Protein AF-A0A0G4FRR9-F1 (afdb_monomer_lite)

Organism: Vitrella brassicaformis (strain CCMP3155) (NCBI:txid1169540)

Sequence (250 aa):
MGNNHTADRSGATINDESLDFLHKADRDALHTRFEVGSLRATAHFLWEVDFSPYVLRTRLNRCLVAKGLHAIIAFDAQLDGHLLVKAIWLVDTQQWTEVVNALKLAEQRGFCTLPVTMSLEDIQRHTTKQAYLAEPRVLALWKMIGRHVDFGGNYGRFELFDQPGGGVRALRDEPGFELTINPPLPPTHPYHPHIINDNPPVRSSIDLQGVSWTADADVLTHASASEFIMDIIMWHPSLANRGKTPVVAV

Secondary structure (DSSP, 8-state):
----------PPEETTEE-TTS-GGGGGGGTT-TTHHHHHHHHHHHHH----HHHHHHHHHHHHHHTT-TTTEEE-TT--HHHHHHHHHHHHHS--HHHHHHHHHHHHTTS--SSEEE-HHHHHTS-SHHHHHTS-HHHHHHHHHGGG-B--GGG-B--EEEPTTS-EEESSSSTT-EEEES----TT-TTGGG-BTTB--EEEEEEEETTEEEEEEEEEEESSHHHHHHHHHHHSPPGGG---------

pLDDT: mean 79.71, std 22.87, range [31.31, 98.44]

Foldseek 3Di:
DDDDDDDDDDQDDDPNDGQQADDPPPPPVPPPDPPCVVVVVVVVVVVPDQDAPVVLVVLLCVLCVVQVNNFAEAEDPPDGSSLSVLSNCCSNPDDCVLVSVLSVLLVVLVQAHTNQYFYPVLSCLQVHPVSLVVAQVVLSNCQSRFQRRALDDQAGTWHWDADDPGFIFTSDPDPLRTKDFQDDDDPPDPLVVPADRSWGKIKHQWDDDDPYIDRHPDIDIGSTPSRVSSVSSVPRRRPVPDDDDDPDDD

Radius of gyration: 22.53 Å; chains: 1; bounding box: 67×89×54 Å

Structure (mmCIF, N/CA/C/O backbone):
data_AF-A0A0G4FRR9-F1
#
_entry.id   AF-A0A0G4FRR9-F1
#
loop_
_atom_site.group_PDB
_atom_site.id
_atom_site.type_symbol
_atom_site.label_atom_id
_atom_site.label_alt_id
_atom_site.label_comp_id
_atom_site.label_asym_id
_atom_site.label_entity_id
_atom_site.label_seq_id
_atom_site.pdbx_PDB_ins_code
_atom_site.Cartn_x
_atom_site.Cartn_y
_atom_site.Cartn_z
_atom_site.occupancy
_atom_site.B_iso_or_equiv
_atom_site.auth_seq_id
_atom_site.auth_comp_id
_atom_site.auth_asym_id
_atom_site.auth_atom_id
_atom_site.pdbx_PDB_model_num
ATOM 1 N N . MET A 1 1 ? -28.779 51.465 8.202 1.00 36.59 1 MET A N 1
ATOM 2 C CA . MET A 1 1 ? -28.051 50.813 9.312 1.00 36.59 1 MET A CA 1
ATOM 3 C C . MET A 1 1 ? -28.247 49.313 9.172 1.00 36.59 1 MET A C 1
ATOM 5 O O . MET A 1 1 ? -29.296 48.813 9.545 1.00 36.59 1 MET A O 1
ATOM 9 N N . GLY A 1 2 ? -27.315 48.641 8.493 1.00 32.12 2 GLY A N 1
ATOM 10 C CA . GLY A 1 2 ? -27.347 47.194 8.269 1.00 32.12 2 GLY A CA 1
ATOM 11 C C . GLY A 1 2 ? -26.351 46.515 9.200 1.00 32.12 2 GLY A C 1
ATOM 12 O O . GLY A 1 2 ? -25.200 46.941 9.273 1.00 32.12 2 GLY A O 1
ATOM 13 N N . ASN A 1 3 ? -26.810 45.509 9.940 1.00 32.16 3 ASN A N 1
ATOM 14 C CA . ASN A 1 3 ? -26.006 44.782 10.916 1.00 32.16 3 ASN A CA 1
ATOM 15 C C . ASN A 1 3 ? -25.124 43.752 10.198 1.00 32.16 3 ASN A C 1
ATOM 17 O O . ASN A 1 3 ? -25.626 42.758 9.678 1.00 32.16 3 ASN A O 1
ATOM 21 N N . ASN A 1 4 ? -23.811 43.986 10.194 1.00 31.59 4 ASN A N 1
ATOM 22 C CA . ASN A 1 4 ? -22.809 43.001 9.801 1.00 31.59 4 ASN A CA 1
ATOM 23 C C . ASN A 1 4 ? -22.594 42.030 10.964 1.00 31.59 4 ASN A C 1
ATOM 25 O O . ASN A 1 4 ? -21.989 42.397 11.971 1.00 31.59 4 ASN A O 1
ATOM 29 N N . HIS A 1 5 ? -23.076 40.795 10.828 1.00 31.83 5 HIS A N 1
ATOM 30 C CA . HIS A 1 5 ? -22.685 39.707 11.717 1.00 31.83 5 HIS A CA 1
ATOM 31 C C . HIS A 1 5 ? -21.558 38.920 11.045 1.00 31.83 5 HIS A C 1
ATOM 33 O O . HIS A 1 5 ? -21.778 38.091 10.163 1.00 31.83 5 HIS A O 1
ATOM 39 N N . THR A 1 6 ? -20.328 39.257 11.419 1.00 35.22 6 THR A N 1
ATOM 40 C CA . THR A 1 6 ? -19.114 38.513 11.093 1.00 35.22 6 THR A CA 1
ATOM 41 C C . THR A 1 6 ? -19.172 37.178 11.833 1.00 35.22 6 THR A C 1
ATOM 43 O O . THR A 1 6 ? -18.990 37.129 13.046 1.00 35.22 6 THR A O 1
ATOM 46 N N . ALA A 1 7 ? -19.477 36.097 11.114 1.00 33.12 7 ALA A N 1
ATOM 47 C CA . ALA A 1 7 ? -19.300 34.748 11.632 1.00 33.12 7 ALA A CA 1
ATOM 48 C C . ALA A 1 7 ? -17.809 34.407 11.556 1.00 33.12 7 ALA A C 1
ATOM 50 O O . ALA A 1 7 ? -17.256 34.211 10.471 1.00 33.12 7 ALA A O 1
ATOM 51 N N . ASP A 1 8 ? -17.181 34.408 12.725 1.00 31.31 8 ASP A N 1
ATOM 52 C CA . ASP A 1 8 ? -15.811 33.984 12.955 1.00 31.31 8 ASP A CA 1
ATOM 53 C C . ASP A 1 8 ? -15.607 32.547 12.439 1.00 31.31 8 ASP A C 1
ATOM 55 O O . ASP A 1 8 ? -16.348 31.621 12.786 1.00 31.31 8 ASP A O 1
ATOM 59 N N . ARG A 1 9 ? -14.654 32.382 11.518 1.00 42.47 9 ARG A N 1
ATOM 60 C CA . ARG A 1 9 ? -14.313 31.113 10.865 1.00 42.47 9 ARG A CA 1
ATOM 61 C C . ARG A 1 9 ? -13.170 30.470 11.638 1.00 42.47 9 ARG A C 1
ATOM 63 O O . ARG A 1 9 ? -12.021 30.567 11.222 1.00 42.47 9 ARG A O 1
ATOM 70 N N . SER A 1 10 ? -13.504 29.770 12.711 1.00 37.19 10 SER A N 1
ATOM 71 C CA . SER A 1 10 ? -12.540 28.944 13.438 1.00 37.19 10 SER A CA 1
ATOM 72 C C . SER A 1 10 ? -12.958 27.480 13.320 1.00 37.19 10 SER A C 1
ATOM 74 O O . SER A 1 10 ? -14.001 27.075 13.832 1.00 37.19 10 SER A O 1
ATOM 76 N N . GLY A 1 11 ? -12.188 26.700 12.556 1.00 42.00 11 GLY A N 1
ATOM 77 C CA . GLY A 1 11 ? -12.298 25.241 12.551 1.00 42.00 11 GLY A CA 1
ATOM 78 C C . GLY A 1 11 ? -11.914 24.700 13.927 1.00 42.00 11 GLY A C 1
ATOM 79 O O . GLY A 1 11 ? -11.006 25.231 14.559 1.00 42.00 11 GLY A O 1
ATOM 80 N N . ALA A 1 12 ? -12.631 23.690 14.416 1.00 36.31 12 ALA A N 1
ATOM 81 C CA . ALA A 1 12 ? -12.372 23.125 15.736 1.00 36.31 12 ALA A CA 1
ATOM 82 C C . ALA A 1 12 ? -11.027 22.378 15.752 1.00 36.31 12 ALA A C 1
ATOM 84 O O . ALA A 1 12 ? -10.819 21.455 14.962 1.00 36.31 12 ALA A O 1
ATOM 85 N N . THR A 1 13 ? -10.139 22.777 16.659 1.00 34.03 13 THR A N 1
ATOM 86 C CA . THR A 1 13 ? -8.876 22.103 16.980 1.00 34.03 13 THR A CA 1
ATOM 87 C C . THR A 1 13 ? -9.030 21.292 18.268 1.00 34.03 13 THR A C 1
ATOM 89 O O . THR A 1 13 ? -9.763 21.685 19.177 1.00 34.03 13 THR A O 1
ATOM 92 N N . ILE A 1 14 ? -8.332 20.158 18.359 1.00 37.12 14 ILE A N 1
ATOM 93 C CA . ILE A 1 14 ? -8.093 19.449 19.625 1.00 37.12 14 ILE A CA 1
ATOM 94 C C . ILE A 1 14 ? -6.576 19.420 19.815 1.00 37.12 14 ILE A C 1
ATOM 96 O O . ILE A 1 14 ? -5.863 18.959 18.931 1.00 37.12 14 ILE A O 1
ATOM 100 N N . ASN A 1 15 ? -6.079 19.940 20.942 1.00 34.94 15 ASN A N 1
ATOM 101 C CA . ASN A 1 15 ? -4.642 20.044 21.253 1.00 34.94 15 ASN A CA 1
ATOM 102 C C . ASN A 1 15 ? -3.799 20.732 20.158 1.00 34.94 15 ASN A C 1
ATOM 104 O O . ASN A 1 15 ? -2.705 20.275 19.850 1.00 34.94 15 ASN A O 1
ATOM 108 N N . ASP A 1 16 ? -4.308 21.820 19.572 1.00 40.69 16 ASP A N 1
ATOM 109 C CA . ASP A 1 16 ? -3.669 22.556 18.462 1.00 40.69 16 ASP A CA 1
ATOM 110 C C . ASP A 1 16 ? -3.516 21.773 17.138 1.00 40.69 16 ASP A C 1
ATOM 112 O O . ASP A 1 16 ? -2.969 22.298 16.168 1.00 40.69 16 ASP A O 1
ATOM 116 N N . GLU A 1 17 ? -4.091 20.569 17.033 1.00 37.41 17 GLU A N 1
ATOM 117 C CA . GLU A 1 17 ? -4.163 19.806 15.785 1.00 37.41 17 GLU A CA 1
ATOM 118 C C . GLU A 1 17 ? -5.565 19.882 15.149 1.00 37.41 17 GLU A C 1
ATOM 120 O O . GLU A 1 17 ? -6.607 19.768 15.806 1.00 37.41 17 GLU A O 1
ATOM 125 N N . SER A 1 18 ? -5.593 20.115 13.832 1.00 39.91 18 SER A N 1
ATOM 126 C CA . SER A 1 18 ? -6.815 20.225 13.026 1.00 39.91 18 SER A CA 1
ATOM 127 C C . SER A 1 18 ? -7.382 18.839 12.697 1.00 39.91 18 SER A C 1
ATOM 129 O O . SER A 1 18 ? -6.744 18.034 12.015 1.00 39.91 18 SER A O 1
ATOM 131 N N . LEU A 1 19 ? -8.612 18.561 13.141 1.00 41.91 19 LEU A N 1
ATOM 132 C CA . LEU A 1 19 ? -9.345 17.327 12.835 1.00 41.91 19 LEU A CA 1
ATOM 133 C C . LEU A 1 19 ? -9.925 17.359 11.412 1.00 41.91 19 LEU A C 1
ATOM 135 O O . LEU A 1 19 ? -11.118 17.562 11.189 1.00 41.91 19 LEU A O 1
ATOM 139 N N . ASP A 1 20 ? -9.075 17.111 10.424 1.00 47.41 20 ASP A N 1
ATOM 140 C CA . ASP A 1 20 ? -9.441 17.207 9.004 1.00 47.41 20 ASP A CA 1
ATOM 141 C C . ASP A 1 20 ? -10.168 15.955 8.451 1.00 47.41 20 ASP A C 1
ATOM 143 O O . ASP A 1 20 ? -10.562 15.870 7.287 1.00 47.41 20 ASP A O 1
ATOM 147 N N . PHE A 1 21 ? -10.383 14.935 9.288 1.00 40.53 21 PHE A N 1
ATOM 148 C CA . PHE A 1 21 ? -10.966 13.654 8.862 1.00 40.53 21 PHE A CA 1
ATOM 149 C C . PHE A 1 21 ? -12.496 13.688 8.699 1.00 40.53 21 PHE A C 1
ATOM 151 O O . PHE A 1 21 ? -13.059 12.877 7.955 1.00 40.53 21 PHE A O 1
ATOM 158 N N . LEU A 1 22 ? -13.171 14.653 9.332 1.00 42.94 22 LEU A N 1
ATOM 159 C CA . LEU A 1 22 ? -14.629 14.815 9.315 1.00 42.94 22 LEU A CA 1
ATOM 160 C C . LEU A 1 22 ? -15.042 16.087 8.556 1.00 42.94 22 LEU A C 1
ATOM 162 O O . LEU A 1 22 ? -15.706 16.967 9.098 1.00 42.94 22 LEU A O 1
ATOM 166 N N . HIS A 1 23 ? -14.652 16.216 7.287 1.00 42.16 23 HIS A N 1
ATOM 167 C CA . HIS A 1 23 ? -15.105 17.344 6.471 1.00 42.16 23 HIS A CA 1
ATOM 168 C C . HIS A 1 23 ? -16.561 17.203 5.988 1.00 42.16 23 HIS A C 1
ATOM 170 O O . HIS A 1 23 ? -17.014 16.168 5.506 1.00 42.16 23 HIS A O 1
ATOM 176 N N . LYS A 1 24 ? -17.276 18.323 6.129 1.00 45.47 24 LYS A N 1
ATOM 177 C CA . LYS A 1 24 ? -18.721 18.594 5.999 1.00 45.47 24 LYS A CA 1
ATOM 178 C C . LYS A 1 24 ? -19.334 18.367 4.602 1.00 45.47 24 LYS A C 1
ATOM 180 O O . LYS A 1 24 ? -20.544 18.536 4.456 1.00 45.47 24 LYS A O 1
ATOM 185 N N . ALA A 1 25 ? -18.531 18.028 3.593 1.00 39.75 25 ALA A N 1
ATOM 186 C CA . ALA A 1 25 ? -18.910 18.118 2.180 1.00 39.75 25 ALA A CA 1
ATOM 187 C C . ALA A 1 25 ? -19.848 17.000 1.675 1.00 39.75 25 ALA A C 1
ATOM 189 O O . ALA A 1 25 ? -20.548 17.221 0.696 1.00 39.75 25 ALA A O 1
ATOM 190 N N . ASP A 1 26 ? -19.969 15.869 2.377 1.00 41.97 26 ASP A N 1
ATOM 191 C CA . ASP A 1 26 ? -20.808 14.736 1.934 1.00 41.97 26 ASP A CA 1
ATOM 192 C C . ASP A 1 26 ? -22.211 14.690 2.576 1.00 41.97 26 ASP A C 1
ATOM 194 O O . ASP A 1 26 ? -22.874 13.651 2.597 1.00 41.97 26 ASP A O 1
ATOM 198 N N . ARG A 1 27 ? -22.714 15.816 3.110 1.00 46.47 27 ARG A N 1
ATOM 199 C CA . ARG A 1 27 ? -24.060 15.863 3.722 1.00 46.47 27 ARG A CA 1
ATOM 200 C C . ARG A 1 27 ? -25.208 15.588 2.740 1.00 46.47 27 ARG A C 1
ATOM 202 O O . ARG A 1 27 ? -26.302 15.277 3.209 1.00 46.47 27 ARG A O 1
ATOM 209 N N . ASP A 1 28 ? -24.976 15.646 1.428 1.00 41.66 28 ASP A N 1
ATOM 210 C CA . ASP A 1 28 ? -26.048 15.529 0.431 1.00 41.66 28 ASP A CA 1
ATOM 211 C C . ASP A 1 28 ? -26.342 14.114 -0.087 1.00 41.66 28 ASP A C 1
ATOM 213 O O . ASP A 1 28 ? -27.332 13.910 -0.787 1.00 41.66 28 ASP A O 1
ATOM 217 N N . ALA A 1 29 ? -25.587 13.097 0.336 1.00 44.09 29 ALA A N 1
ATOM 218 C CA . ALA A 1 29 ? -25.890 11.703 -0.012 1.00 44.09 29 ALA A CA 1
ATOM 219 C C . ALA A 1 29 ? -26.866 11.007 0.965 1.00 44.09 29 ALA A C 1
ATOM 221 O O . ALA A 1 29 ? -27.211 9.840 0.777 1.00 44.09 29 ALA A O 1
ATOM 222 N N . LEU A 1 30 ? -27.333 11.700 2.010 1.00 40.66 30 LEU A N 1
ATOM 223 C CA . LEU A 1 30 ? -28.179 11.123 3.066 1.00 40.66 30 LEU A CA 1
ATOM 224 C C . LEU A 1 30 ? -29.689 11.286 2.833 1.00 40.66 30 LEU A C 1
ATOM 226 O O . LEU A 1 30 ? -30.477 10.781 3.626 1.00 40.66 30 LEU A O 1
ATOM 230 N N . HIS A 1 31 ? -30.121 11.928 1.745 1.00 41.00 31 HIS A N 1
ATOM 231 C CA . HIS A 1 31 ? -31.540 12.258 1.527 1.00 41.00 31 HIS A CA 1
ATOM 232 C C . HIS A 1 31 ? -32.395 11.119 0.949 1.00 41.00 31 HIS A C 1
ATOM 234 O O . HIS A 1 31 ? -33.600 11.286 0.792 1.00 41.00 31 HIS A O 1
ATOM 240 N N . THR A 1 32 ? -31.816 9.955 0.638 1.00 40.44 32 THR A N 1
ATOM 241 C CA . THR A 1 32 ? -32.533 8.842 -0.023 1.00 40.44 32 THR A CA 1
ATOM 242 C C . THR A 1 32 ? -32.876 7.665 0.892 1.00 40.44 32 THR A C 1
ATOM 244 O O . THR A 1 32 ? -33.394 6.656 0.413 1.00 40.44 32 THR A O 1
ATOM 247 N N . ARG A 1 33 ? -32.645 7.759 2.210 1.00 38.25 33 ARG A N 1
ATOM 248 C CA . ARG A 1 33 ? -33.005 6.690 3.161 1.00 38.25 33 ARG A CA 1
ATOM 249 C C . ARG A 1 33 ? -33.931 7.199 4.261 1.00 38.25 33 ARG A C 1
ATOM 251 O O . ARG A 1 33 ? -33.659 8.195 4.917 1.00 38.25 33 ARG A O 1
ATOM 258 N N . PHE A 1 34 ? -35.028 6.480 4.477 1.00 34.50 34 PHE A N 1
ATOM 259 C CA . PHE A 1 34 ? -36.160 6.861 5.332 1.00 34.50 34 PHE A CA 1
ATOM 260 C C . PHE A 1 34 ? -35.865 6.815 6.855 1.00 34.50 34 PHE A C 1
ATOM 262 O O . PHE A 1 34 ? -36.763 7.000 7.667 1.00 34.50 34 PHE A O 1
ATOM 269 N N . GLU A 1 35 ? -34.608 6.622 7.272 1.00 38.44 35 GLU A N 1
ATOM 270 C CA . GLU A 1 35 ? -34.201 6.459 8.684 1.00 38.44 35 GLU A CA 1
ATOM 271 C C . GLU A 1 35 ? -33.355 7.631 9.237 1.00 38.44 35 GLU A C 1
ATOM 273 O O . GLU A 1 35 ? -32.703 7.533 10.275 1.00 38.44 35 GLU A O 1
ATOM 278 N N . VAL A 1 36 ? -33.362 8.788 8.569 1.00 42.25 36 VAL A N 1
ATOM 279 C CA . VAL A 1 36 ? -32.492 9.942 8.903 1.00 42.25 36 VAL A CA 1
ATOM 280 C C . VAL A 1 36 ? -32.962 10.728 10.141 1.00 42.25 36 VAL A C 1
ATOM 282 O O . VAL A 1 36 ? -32.196 11.500 10.723 1.00 42.25 36 VAL A O 1
ATOM 285 N N . GLY A 1 37 ? -34.198 10.506 10.602 1.00 34.09 37 GLY A N 1
ATOM 286 C CA . GLY A 1 37 ? -34.777 11.219 11.748 1.00 34.09 37 GLY A CA 1
ATOM 287 C C . GLY A 1 37 ? -34.052 10.983 13.079 1.00 34.09 37 GLY A C 1
ATOM 288 O O . GLY A 1 37 ? -34.027 11.877 13.920 1.00 34.09 37 GLY A O 1
ATOM 289 N N . SER A 1 38 ? -33.404 9.824 13.257 1.00 40.91 38 SER A N 1
ATOM 290 C CA . SER A 1 38 ? -32.657 9.506 14.485 1.00 40.91 38 SER A CA 1
ATOM 291 C C . SER A 1 38 ? -31.216 10.036 14.450 1.00 40.91 38 SER A C 1
ATOM 293 O O . SER A 1 38 ? -30.729 10.566 15.447 1.00 40.91 38 SER A O 1
ATOM 295 N N . LEU A 1 39 ? -30.571 10.010 13.276 1.00 43.84 39 LEU A N 1
ATOM 296 C CA . LEU A 1 39 ? -29.166 10.400 13.079 1.00 43.84 39 LEU A CA 1
ATOM 297 C C . LEU A 1 39 ? -28.907 11.902 13.237 1.00 43.84 39 LEU A C 1
ATOM 299 O O . LEU A 1 39 ? -27.814 12.298 13.637 1.00 43.84 39 LEU A O 1
ATOM 303 N N . ARG A 1 40 ? -29.893 12.759 12.945 1.00 36.53 40 ARG A N 1
ATOM 304 C CA . ARG A 1 40 ? -29.708 14.220 12.998 1.00 36.53 40 ARG A CA 1
ATOM 305 C C . ARG A 1 40 ? -29.600 14.756 14.433 1.00 36.53 40 ARG A C 1
ATOM 307 O O . ARG A 1 40 ? -28.906 15.745 14.646 1.00 36.53 40 ARG A O 1
ATOM 314 N N . ALA A 1 41 ? -30.219 14.073 15.400 1.00 37.81 41 ALA A N 1
ATOM 315 C CA . ALA A 1 41 ? -30.070 14.352 16.831 1.00 37.81 41 ALA A CA 1
ATOM 316 C C . ALA A 1 41 ? -28.819 13.679 17.427 1.00 37.81 41 ALA A C 1
ATOM 318 O O . ALA A 1 41 ? -28.198 14.231 18.331 1.00 37.81 41 ALA A O 1
ATOM 319 N N . THR A 1 42 ? -28.389 12.530 16.886 1.00 37.81 42 THR A N 1
ATOM 320 C CA . THR A 1 42 ? -27.142 11.878 17.321 1.00 37.81 42 THR A CA 1
ATOM 321 C C . THR A 1 42 ? -25.900 12.577 16.774 1.00 37.81 42 THR A C 1
ATOM 323 O O . THR A 1 42 ? -24.909 12.646 17.475 1.00 37.81 42 THR A O 1
ATOM 326 N N . ALA A 1 43 ? -25.913 13.147 15.567 1.00 44.72 43 ALA A N 1
ATOM 327 C CA . ALA A 1 43 ? -24.702 13.696 14.944 1.00 44.72 43 ALA A CA 1
ATOM 328 C C . ALA A 1 43 ? -24.063 14.876 15.706 1.00 44.72 43 ALA A C 1
ATOM 330 O O . ALA A 1 43 ? -22.848 15.030 15.642 1.00 44.72 43 ALA A O 1
ATOM 331 N N . HIS A 1 44 ? -24.844 15.681 16.439 1.00 36.97 44 HIS A N 1
ATOM 332 C CA . HIS A 1 44 ? -24.284 16.704 17.335 1.00 36.97 44 HIS A CA 1
ATOM 333 C C . HIS A 1 44 ? -23.768 16.087 18.646 1.00 36.97 44 HIS A C 1
ATOM 335 O O . HIS A 1 44 ? -22.741 16.503 19.163 1.00 36.97 44 HIS A O 1
ATOM 341 N N . PHE A 1 45 ? -24.436 15.043 19.144 1.00 37.00 45 PHE A N 1
ATOM 342 C CA . PHE A 1 45 ? -24.035 14.311 20.349 1.00 37.00 45 PHE A CA 1
ATOM 343 C C . PHE A 1 45 ? -22.764 13.467 20.128 1.00 37.00 45 PHE A C 1
ATOM 345 O O . PHE A 1 45 ? -21.936 13.345 21.013 1.00 37.00 45 PHE A O 1
ATOM 352 N N . LEU A 1 46 ? -22.561 12.918 18.928 1.00 45.50 46 LEU A N 1
ATOM 353 C CA . LEU A 1 46 ? -21.390 12.105 18.568 1.00 45.50 46 LEU A CA 1
ATOM 354 C C . LEU A 1 46 ? -20.142 12.954 18.259 1.00 45.50 46 LEU A C 1
ATOM 356 O O . LEU A 1 46 ? -19.061 12.391 18.129 1.00 45.50 46 LEU A O 1
ATOM 360 N N . TRP A 1 47 ? -20.289 14.275 18.109 1.00 38.69 47 TRP A N 1
ATOM 361 C CA . TRP A 1 47 ? -19.166 15.203 17.934 1.00 38.69 47 TRP A CA 1
ATOM 362 C C . TRP A 1 47 ? -18.498 15.559 19.273 1.00 38.69 47 TRP A C 1
ATOM 364 O O . TRP A 1 47 ? -17.300 15.808 19.308 1.00 38.69 47 TRP A O 1
ATOM 374 N N . GLU A 1 48 ? -19.260 15.552 20.371 1.00 41.31 48 GLU A N 1
ATOM 375 C CA . GLU A 1 48 ? -18.781 15.873 21.727 1.00 41.31 48 GLU A CA 1
ATOM 376 C C . GLU A 1 48 ? -18.420 14.633 22.563 1.00 41.31 48 GLU A C 1
ATOM 378 O O . GLU A 1 48 ? -17.855 14.757 23.647 1.00 41.31 48 GLU A O 1
ATOM 383 N N . VAL A 1 49 ? -18.749 13.428 22.088 1.00 51.56 49 VAL A N 1
ATOM 384 C CA . VAL A 1 49 ? -18.458 12.183 22.806 1.00 51.56 49 VAL A CA 1
ATOM 385 C C . VAL A 1 49 ? -17.122 11.625 22.332 1.00 51.56 49 VAL A C 1
ATOM 387 O O . VAL A 1 49 ? -17.036 11.000 21.274 1.00 51.56 49 VAL A O 1
ATOM 390 N N . ASP A 1 50 ? -16.096 11.781 23.167 1.00 58.53 50 ASP A N 1
ATOM 391 C CA . ASP A 1 50 ? -14.908 10.933 23.109 1.00 58.53 50 ASP A CA 1
ATOM 392 C C . ASP A 1 50 ? -15.346 9.475 23.304 1.00 58.53 50 ASP A C 1
ATOM 394 O O . ASP A 1 50 ? -15.666 9.020 24.408 1.00 58.53 50 ASP A O 1
ATOM 398 N N . PHE A 1 51 ? -15.410 8.715 22.211 1.00 72.75 51 PHE A N 1
ATOM 399 C CA . PHE A 1 51 ? -15.641 7.282 22.310 1.00 72.75 51 PHE A CA 1
ATOM 400 C C . PHE A 1 51 ? -14.444 6.635 22.987 1.00 72.75 51 PHE A C 1
ATOM 402 O O . PHE A 1 51 ? -13.300 6.827 22.571 1.00 72.75 51 PHE A O 1
ATOM 409 N N . SER A 1 52 ? -14.707 5.787 23.981 1.00 85.44 52 SER A N 1
ATOM 410 C CA . SER A 1 52 ? -13.624 5.026 24.589 1.00 85.44 52 SER A CA 1
ATOM 411 C C . SER A 1 52 ? -12.904 4.181 23.522 1.00 85.44 52 SER A C 1
ATOM 413 O O . SER A 1 52 ? -13.558 3.625 22.625 1.00 85.44 52 SER A O 1
ATOM 415 N N . PRO A 1 53 ? -11.572 4.008 23.621 1.00 86.94 53 PRO A N 1
ATOM 416 C CA . PRO A 1 53 ? -10.818 3.163 22.694 1.00 86.94 53 PRO A CA 1
ATOM 417 C C . PRO A 1 53 ? -11.398 1.748 22.557 1.00 86.94 53 PRO A C 1
ATOM 419 O O . PRO A 1 53 ? -11.346 1.151 21.485 1.00 86.94 53 PRO A O 1
ATOM 422 N N . TYR A 1 54 ? -12.022 1.222 23.616 1.00 86.88 54 TYR A N 1
ATOM 423 C CA . TYR A 1 54 ? -12.718 -0.066 23.594 1.00 86.88 54 TYR A CA 1
ATOM 424 C C . TYR A 1 54 ? -13.906 -0.092 22.616 1.00 86.88 54 TYR A C 1
ATOM 426 O O . TYR A 1 54 ? -14.047 -1.029 21.821 1.00 86.88 54 TYR A O 1
ATOM 434 N N . VAL A 1 55 ? -14.754 0.943 22.640 1.00 89.25 55 VAL A N 1
ATOM 435 C CA . VAL A 1 55 ? -15.909 1.055 21.734 1.00 89.25 55 VAL A CA 1
ATOM 436 C C . VAL A 1 55 ? -15.437 1.180 20.287 1.00 89.25 55 VAL A C 1
ATOM 438 O O . VAL A 1 55 ? -15.956 0.487 19.407 1.00 89.25 55 VAL A O 1
ATOM 441 N N . LEU A 1 56 ? -14.410 1.998 20.044 1.00 91.62 56 LEU A N 1
ATOM 442 C CA . LEU A 1 56 ? -13.834 2.178 18.711 1.00 91.62 56 LEU A CA 1
ATOM 443 C C . LEU A 1 56 ? -13.211 0.883 18.174 1.00 91.62 56 LEU A C 1
ATOM 445 O O . LEU A 1 56 ? -13.486 0.505 17.039 1.00 91.62 56 LEU A O 1
ATOM 449 N N . ARG A 1 57 ? -12.472 0.129 18.993 1.00 93.75 57 ARG A N 1
ATOM 450 C CA . ARG A 1 57 ? -11.928 -1.187 18.602 1.00 93.75 57 ARG A CA 1
ATOM 451 C C . ARG A 1 57 ? -13.010 -2.195 18.270 1.00 93.75 57 ARG A C 1
ATOM 453 O O . ARG A 1 57 ? -12.910 -2.912 17.278 1.00 93.75 57 ARG A O 1
ATOM 460 N N . THR A 1 58 ? -14.073 -2.223 19.069 1.00 91.88 58 THR A N 1
ATOM 461 C CA . THR A 1 58 ? -15.223 -3.091 18.801 1.00 91.88 58 THR A CA 1
ATOM 462 C C . THR A 1 58 ? -15.851 -2.751 17.449 1.00 91.88 58 THR A C 1
ATOM 464 O O . THR A 1 58 ? -16.178 -3.651 16.674 1.00 91.88 58 THR A O 1
ATOM 467 N N . ARG A 1 59 ? -15.983 -1.457 17.128 1.00 93.00 59 ARG A N 1
ATOM 468 C CA . ARG A 1 59 ? -16.468 -1.003 15.819 1.00 93.00 59 ARG A CA 1
ATOM 469 C C . ARG A 1 59 ? -15.507 -1.371 14.688 1.00 93.00 59 ARG A C 1
ATOM 471 O O . ARG A 1 59 ? -15.967 -1.912 13.688 1.00 93.00 59 ARG A O 1
ATOM 478 N N . LEU A 1 60 ? -14.207 -1.139 14.858 1.00 95.31 60 LEU A N 1
ATOM 479 C CA . LEU A 1 60 ? -13.182 -1.492 13.875 1.00 95.31 60 LEU A CA 1
ATOM 480 C C . LEU A 1 60 ? -13.220 -2.987 13.536 1.00 95.31 60 LEU A C 1
ATOM 482 O O . LEU A 1 60 ? -13.273 -3.347 12.362 1.00 95.31 60 LEU A O 1
ATOM 486 N N . ASN A 1 61 ? -13.300 -3.852 14.549 1.00 95.31 61 ASN A N 1
ATOM 487 C CA . ASN A 1 61 ? -13.416 -5.297 14.351 1.00 95.31 61 ASN A CA 1
ATOM 488 C C . ASN A 1 61 ? -14.679 -5.675 13.566 1.00 95.31 61 ASN A C 1
ATOM 490 O O . AS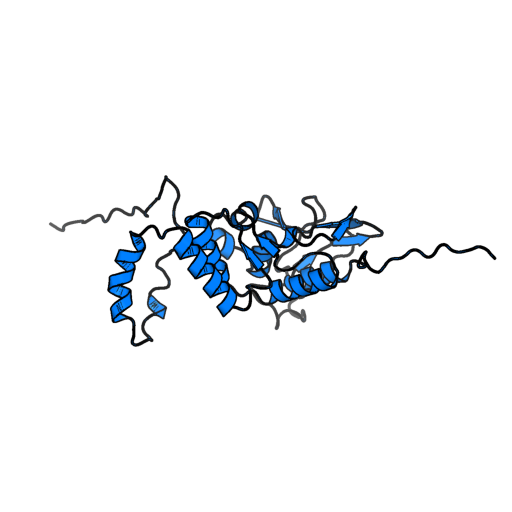N A 1 61 ? -14.620 -6.517 12.673 1.00 95.31 61 ASN A O 1
ATOM 494 N N . ARG A 1 62 ? -15.820 -5.025 13.833 1.00 94.31 62 ARG A N 1
ATOM 495 C CA . ARG A 1 62 ? -17.044 -5.242 13.041 1.00 94.31 62 ARG A CA 1
ATOM 496 C C . ARG A 1 62 ? -16.867 -4.814 11.585 1.00 94.31 62 ARG A C 1
ATOM 498 O O . ARG A 1 62 ? -17.295 -5.552 10.703 1.00 94.31 62 ARG A O 1
ATOM 505 N N . CYS A 1 63 ? -16.222 -3.674 11.327 1.00 94.81 63 CYS A N 1
ATOM 506 C CA . CYS A 1 63 ? -15.910 -3.223 9.967 1.00 94.81 63 CYS A CA 1
ATOM 507 C C . CYS A 1 63 ? -15.002 -4.232 9.245 1.00 94.81 63 CYS A C 1
ATOM 509 O O . CYS A 1 63 ? -15.295 -4.616 8.115 1.00 94.81 63 CYS A O 1
ATOM 511 N N . LEU A 1 64 ? -13.956 -4.729 9.914 1.00 97.38 64 LEU A N 1
ATOM 512 C CA . LEU A 1 64 ? -13.054 -5.747 9.364 1.00 97.38 64 LEU A CA 1
ATOM 513 C C . LEU A 1 64 ? -13.795 -7.036 8.995 1.00 97.38 64 LEU A C 1
ATOM 515 O O . LEU A 1 64 ? -13.577 -7.587 7.917 1.00 97.38 64 LEU A O 1
ATOM 519 N N . VAL A 1 65 ? -14.687 -7.516 9.865 1.00 95.75 65 VAL A N 1
ATOM 520 C CA . VAL A 1 65 ? -15.508 -8.705 9.589 1.00 95.75 65 VAL A CA 1
ATOM 521 C C . VAL A 1 65 ? -16.456 -8.449 8.418 1.00 95.75 65 VAL A C 1
ATOM 523 O O . VAL A 1 65 ? -16.476 -9.241 7.479 1.00 95.75 65 VAL A O 1
ATOM 526 N N . ALA A 1 66 ? -17.179 -7.326 8.424 1.00 93.19 66 ALA A N 1
ATOM 527 C CA . ALA A 1 66 ? -18.141 -6.973 7.379 1.00 93.19 66 ALA A CA 1
ATOM 528 C C . ALA A 1 66 ? -17.499 -6.823 5.989 1.00 93.19 66 ALA A C 1
ATOM 530 O O . ALA A 1 66 ? -18.138 -7.110 4.979 1.00 93.19 66 ALA A O 1
ATOM 531 N N . LYS A 1 67 ? -16.232 -6.400 5.934 1.00 94.44 67 LYS A N 1
ATOM 532 C CA . LYS A 1 67 ? -15.453 -6.265 4.694 1.00 94.44 67 LYS A CA 1
ATOM 533 C C . LYS A 1 67 ? -14.653 -7.522 4.332 1.00 94.44 67 LYS A C 1
ATOM 535 O O . LYS A 1 67 ? -13.960 -7.518 3.321 1.00 94.44 67 LYS A O 1
ATOM 540 N N . GLY A 1 68 ? -14.710 -8.582 5.143 1.00 96.25 68 GLY A N 1
ATOM 541 C CA . GLY A 1 68 ? -13.921 -9.801 4.925 1.00 96.25 68 GLY A CA 1
ATOM 542 C C . GLY A 1 68 ? -12.407 -9.612 5.102 1.00 96.25 68 GLY A C 1
ATOM 543 O O . GLY A 1 68 ? -11.625 -10.393 4.569 1.00 96.25 68 GLY A O 1
ATOM 544 N N . LEU A 1 69 ? -11.985 -8.581 5.839 1.00 97.94 69 LEU A N 1
ATOM 545 C CA . LEU A 1 69 ? -10.585 -8.178 6.009 1.00 97.94 69 LEU A CA 1
ATOM 546 C C . LEU A 1 69 ? -9.935 -8.702 7.296 1.00 97.94 69 LEU A C 1
ATOM 548 O O . LEU A 1 69 ? -8.715 -8.685 7.398 1.00 97.94 69 LEU A O 1
ATOM 552 N N . HIS A 1 70 ? -10.719 -9.202 8.256 1.00 97.44 70 HIS A N 1
ATOM 553 C CA . HIS A 1 70 ? -10.242 -9.641 9.580 1.00 97.44 70 HIS A CA 1
ATOM 554 C C . HIS A 1 70 ? -9.164 -10.743 9.565 1.00 97.44 70 HIS A C 1
ATOM 556 O O . HIS A 1 70 ? -8.419 -10.876 10.529 1.00 97.44 70 HIS A O 1
ATOM 562 N N . ALA A 1 71 ? -9.087 -11.535 8.492 1.00 97.75 71 ALA A N 1
ATOM 563 C CA . ALA A 1 71 ? -8.060 -12.561 8.299 1.00 97.75 71 ALA A CA 1
ATOM 564 C C . ALA A 1 71 ? -6.861 -12.073 7.463 1.00 97.75 71 ALA A C 1
ATOM 566 O O . ALA A 1 71 ? -5.905 -12.816 7.285 1.00 97.75 71 ALA A O 1
ATOM 567 N N . ILE A 1 72 ? -6.915 -10.852 6.923 1.00 98.44 72 ILE A N 1
ATOM 568 C CA . ILE A 1 72 ? -5.904 -10.300 6.009 1.00 98.44 72 ILE A CA 1
ATOM 569 C C . ILE A 1 72 ? -5.119 -9.176 6.675 1.00 98.44 72 ILE A C 1
ATOM 571 O O . ILE A 1 72 ? -3.896 -9.135 6.566 1.00 98.44 72 ILE A O 1
ATOM 575 N N . ILE A 1 73 ? -5.814 -8.281 7.375 1.00 98.12 73 ILE A N 1
ATOM 576 C CA . ILE A 1 73 ? -5.207 -7.152 8.073 1.00 98.12 73 ILE A CA 1
ATOM 577 C C . ILE A 1 73 ? -5.712 -7.080 9.510 1.00 98.12 73 ILE A C 1
ATOM 579 O O . ILE A 1 73 ? -6.866 -7.390 9.813 1.00 98.12 73 ILE A O 1
ATOM 583 N N . ALA A 1 74 ? -4.831 -6.616 10.379 1.00 97.75 74 ALA A N 1
ATOM 584 C CA . ALA A 1 74 ? -5.104 -6.284 11.759 1.00 97.75 74 ALA A CA 1
ATOM 585 C C . ALA A 1 74 ? -4.501 -4.912 12.074 1.00 97.75 74 ALA A C 1
ATOM 587 O O . ALA A 1 74 ? -3.716 -4.356 11.307 1.00 97.75 74 ALA A O 1
ATOM 588 N N . PHE A 1 75 ? -4.886 -4.363 13.216 1.00 97.00 75 PHE A N 1
ATOM 589 C CA . PHE A 1 75 ? -4.409 -3.079 13.702 1.00 97.00 75 PHE A CA 1
ATOM 590 C C . PHE A 1 75 ? -3.806 -3.272 15.084 1.00 97.00 75 PHE A C 1
ATOM 592 O O . PHE A 1 75 ? -4.319 -4.074 15.871 1.00 97.00 75 PHE A O 1
ATOM 599 N N . ASP A 1 76 ? -2.737 -2.535 15.371 1.00 94.56 76 ASP A N 1
ATOM 600 C CA . ASP A 1 76 ? -2.049 -2.616 16.651 1.00 94.56 76 ASP A CA 1
ATOM 601 C C . ASP A 1 76 ? -3.010 -2.382 17.832 1.00 94.56 76 ASP A C 1
ATOM 603 O O . ASP A 1 76 ? -3.858 -1.481 17.843 1.00 94.56 76 ASP A O 1
ATOM 607 N N . ALA A 1 77 ? -2.856 -3.198 18.873 1.00 91.12 77 ALA A N 1
ATOM 608 C CA . ALA A 1 77 ? -3.598 -3.061 20.111 1.00 91.12 77 ALA A CA 1
ATOM 609 C C . ALA A 1 77 ? -3.177 -1.833 20.941 1.00 91.12 77 ALA A C 1
ATOM 611 O O . ALA A 1 77 ? -3.702 -1.654 22.039 1.00 91.12 77 ALA A O 1
ATOM 612 N N . GLN A 1 78 ? -2.289 -0.970 20.459 1.00 88.81 78 GLN A N 1
ATOM 613 C CA . GLN A 1 78 ? -1.892 0.277 21.116 1.00 88.81 78 GLN A CA 1
ATOM 614 C C . GLN A 1 78 ? -2.444 1.533 20.431 1.00 88.81 78 GLN A C 1
ATOM 616 O O . GLN A 1 78 ? -2.229 2.629 20.938 1.00 88.81 78 GLN A O 1
ATOM 621 N N . LEU A 1 79 ? -3.213 1.397 19.341 1.00 90.88 79 LEU A N 1
ATOM 622 C CA . LEU A 1 79 ? -3.840 2.558 18.706 1.00 90.88 79 LEU A CA 1
ATOM 623 C C . LEU A 1 79 ? -4.791 3.275 19.671 1.00 90.88 79 LEU A C 1
ATOM 625 O O . LEU A 1 79 ? -5.621 2.644 20.345 1.00 90.88 79 LEU A O 1
ATOM 629 N N . ASP A 1 80 ? -4.661 4.594 19.706 1.00 89.06 80 ASP A N 1
ATOM 630 C CA . ASP A 1 80 ? -5.474 5.497 20.505 1.00 89.06 80 ASP A CA 1
ATOM 631 C C . ASP A 1 80 ? -6.750 5.926 19.757 1.00 89.06 80 ASP A C 1
ATOM 633 O O . ASP A 1 80 ? -7.052 5.444 18.664 1.00 89.06 80 ASP A O 1
ATOM 637 N N . GLY A 1 81 ? -7.541 6.817 20.359 1.00 86.44 81 GLY A N 1
ATOM 638 C CA . GLY A 1 81 ? -8.840 7.217 19.812 1.00 86.44 81 GLY A CA 1
ATOM 639 C C . GLY A 1 81 ? -8.766 7.753 18.378 1.00 86.44 81 GLY A C 1
ATOM 640 O O . GLY A 1 81 ? -9.520 7.298 17.515 1.00 86.44 81 GLY A O 1
ATOM 641 N N . HIS A 1 82 ? -7.835 8.669 18.099 1.00 87.00 82 HIS A N 1
ATOM 642 C CA . HIS A 1 82 ? -7.747 9.313 16.789 1.00 87.00 82 HIS A CA 1
ATOM 643 C C . HIS A 1 82 ? -7.286 8.331 15.700 1.00 87.00 82 HIS A C 1
ATOM 645 O O . HIS A 1 82 ? -7.896 8.267 14.625 1.00 87.00 82 HIS A O 1
ATOM 651 N N . LEU A 1 83 ? -6.284 7.489 15.992 1.00 91.12 83 LEU A N 1
ATOM 652 C CA . LEU A 1 83 ? -5.822 6.468 15.051 1.00 91.12 83 LEU A CA 1
ATOM 653 C C . LEU A 1 83 ? -6.868 5.372 14.836 1.00 91.12 83 LEU A C 1
ATOM 655 O O . LEU A 1 83 ? -7.001 4.873 13.718 1.00 91.12 83 LEU A O 1
ATOM 659 N N . LEU A 1 84 ? -7.660 5.030 15.856 1.00 92.62 84 LEU A N 1
ATOM 660 C CA . LEU A 1 84 ? -8.768 4.083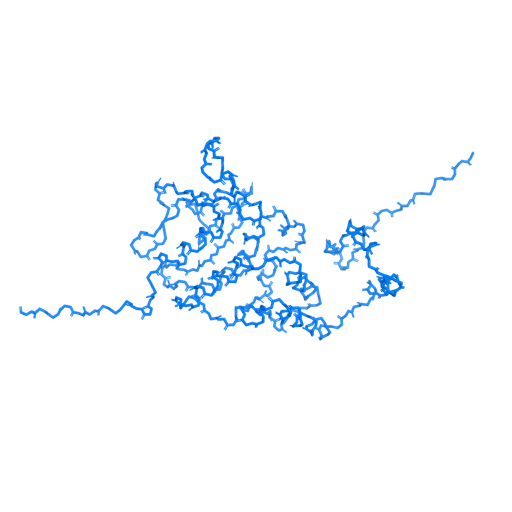 15.714 1.00 92.62 84 LEU A CA 1
ATOM 661 C C . LEU A 1 84 ? -9.881 4.627 14.811 1.00 92.62 84 LEU A C 1
ATOM 663 O O . LEU A 1 84 ? -10.404 3.883 13.983 1.00 92.62 84 LEU A O 1
ATOM 667 N N . VAL A 1 85 ? -10.238 5.911 14.919 1.00 91.75 85 VAL A N 1
ATOM 668 C CA . VAL A 1 85 ? -11.219 6.538 14.011 1.00 91.75 85 VAL A CA 1
ATOM 669 C C . VAL A 1 85 ? -10.716 6.506 12.569 1.00 91.75 85 VAL A C 1
ATOM 671 O O . VAL A 1 85 ? -11.463 6.149 11.655 1.00 91.75 85 VAL A O 1
ATOM 674 N N . LYS A 1 86 ? -9.433 6.807 12.364 1.00 92.75 86 LYS A N 1
ATOM 675 C CA . LYS A 1 86 ? -8.803 6.718 11.048 1.00 92.75 86 LYS A CA 1
ATOM 676 C C . LYS A 1 86 ? -8.765 5.284 10.510 1.00 92.75 86 LYS A C 1
ATOM 678 O O . LYS A 1 86 ? -9.102 5.071 9.348 1.00 92.75 86 LYS A O 1
ATOM 683 N N . ALA A 1 87 ? -8.425 4.303 11.343 1.00 94.81 87 ALA A N 1
ATOM 684 C CA . ALA A 1 87 ? -8.470 2.884 10.994 1.00 94.81 87 ALA A CA 1
ATOM 685 C C . ALA A 1 87 ? -9.880 2.444 10.571 1.00 94.81 87 ALA A C 1
ATOM 687 O O . ALA A 1 87 ? -10.042 1.781 9.547 1.00 94.81 87 ALA A O 1
ATOM 688 N N . ILE A 1 88 ? -10.912 2.865 11.313 1.00 94.62 88 ILE A N 1
ATOM 689 C CA . ILE A 1 88 ? -12.314 2.603 10.961 1.00 94.62 88 ILE A CA 1
ATOM 690 C C . ILE A 1 88 ? -12.628 3.206 9.594 1.00 94.62 88 ILE A C 1
ATOM 692 O O . ILE A 1 88 ? -13.194 2.514 8.753 1.00 94.62 88 ILE A O 1
ATOM 696 N N . TRP A 1 89 ? -12.241 4.460 9.347 1.00 94.44 89 TRP A N 1
ATOM 697 C CA . TRP A 1 89 ? -12.453 5.100 8.050 1.00 94.44 89 TRP A CA 1
ATOM 698 C C . TRP A 1 89 ? -11.757 4.340 6.912 1.00 94.44 89 TRP A C 1
ATOM 700 O O . TRP A 1 89 ? -12.400 4.058 5.900 1.00 94.44 89 TRP A O 1
ATOM 710 N N . LEU A 1 90 ? -10.492 3.943 7.089 1.00 95.62 90 LEU A N 1
ATOM 711 C CA . LEU A 1 90 ? -9.737 3.162 6.103 1.00 95.62 90 LEU A CA 1
ATOM 712 C C . LEU A 1 90 ? -10.438 1.841 5.761 1.00 95.62 90 LEU A C 1
ATOM 714 O O . LEU A 1 90 ? -10.583 1.502 4.590 1.00 95.62 90 LEU A O 1
ATOM 718 N N . VAL A 1 91 ? -10.905 1.099 6.765 1.00 95.94 91 VAL A N 1
ATOM 719 C CA . VAL A 1 91 ? -11.572 -0.196 6.557 1.00 95.94 91 VAL A CA 1
ATOM 720 C C . VAL A 1 91 ? -12.971 -0.025 5.962 1.00 95.94 91 VAL A C 1
ATOM 722 O O . VAL A 1 91 ? -13.366 -0.769 5.066 1.00 95.94 91 VAL A O 1
ATOM 725 N N . ASP A 1 92 ? -13.745 0.937 6.459 1.00 91.06 92 ASP A N 1
ATOM 726 C CA . ASP A 1 92 ? -15.160 1.073 6.111 1.00 91.06 92 ASP A CA 1
ATOM 727 C C . ASP A 1 92 ? -15.366 1.720 4.733 1.00 91.06 92 ASP A C 1
ATOM 729 O O . ASP A 1 92 ? -16.261 1.322 3.978 1.00 91.06 92 ASP A O 1
ATOM 733 N N . THR A 1 93 ? -14.512 2.686 4.377 1.00 91.12 93 THR A N 1
ATOM 734 C CA . THR A 1 93 ? -14.711 3.528 3.186 1.00 91.12 93 THR A CA 1
ATOM 735 C C . THR A 1 93 ? -13.826 3.169 2.001 1.00 91.12 93 THR A C 1
ATOM 737 O O . THR A 1 93 ? -14.251 3.370 0.865 1.00 91.12 93 THR A O 1
ATOM 740 N N . GLN A 1 94 ? -12.624 2.632 2.228 1.00 93.50 94 GLN A N 1
ATOM 741 C CA . GLN A 1 94 ? -11.686 2.371 1.137 1.00 93.50 94 GLN A CA 1
ATOM 742 C C 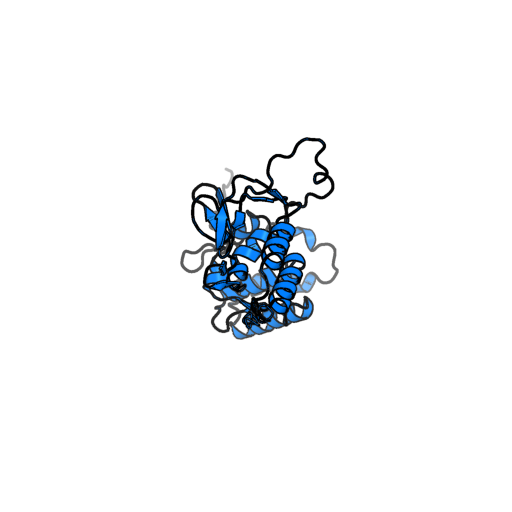. GLN A 1 94 ? -11.907 0.995 0.513 1.00 93.50 94 GLN A C 1
ATOM 744 O O . GLN A 1 94 ? -12.406 0.059 1.143 1.00 93.50 94 GLN A O 1
ATOM 749 N N . GLN A 1 95 ? -11.516 0.873 -0.753 1.00 94.62 95 GLN A N 1
ATOM 750 C CA . GLN A 1 95 ? -11.450 -0.410 -1.442 1.00 94.62 95 GLN A CA 1
ATOM 751 C C . GLN A 1 95 ? -10.095 -1.066 -1.175 1.00 94.62 95 GLN A C 1
ATOM 753 O O . GLN A 1 95 ? -9.052 -0.428 -1.312 1.00 94.62 95 GLN A O 1
ATOM 758 N N . TRP A 1 96 ? -10.125 -2.347 -0.813 1.00 96.75 96 TRP A N 1
ATOM 759 C CA . TRP A 1 96 ? -8.943 -3.116 -0.414 1.00 96.75 96 TRP A CA 1
ATOM 760 C C . TRP A 1 96 ? -8.607 -4.257 -1.378 1.00 96.75 96 TRP A C 1
ATOM 762 O O . TRP A 1 96 ? -7.648 -4.980 -1.138 1.00 96.75 96 TRP A O 1
ATOM 772 N N . THR A 1 97 ? -9.374 -4.445 -2.454 1.00 96.75 97 THR A N 1
ATOM 773 C CA . THR A 1 97 ? -9.286 -5.622 -3.333 1.00 96.75 97 THR A CA 1
ATOM 774 C C . THR A 1 97 ? -7.873 -5.864 -3.868 1.00 96.75 97 THR A C 1
ATOM 776 O O . THR A 1 97 ? -7.369 -6.981 -3.771 1.00 96.75 97 THR A O 1
ATOM 779 N N . GLU A 1 98 ? -7.208 -4.830 -4.387 1.00 98.00 98 GLU A N 1
ATOM 780 C CA . GLU A 1 98 ? -5.859 -4.943 -4.950 1.00 98.00 98 GLU A CA 1
ATOM 781 C C . GLU A 1 98 ? -4.829 -5.307 -3.874 1.00 98.00 98 GLU A C 1
ATOM 783 O O . GLU A 1 98 ? -4.011 -6.204 -4.071 1.00 98.00 98 GLU A O 1
ATOM 788 N N . VAL A 1 99 ? -4.919 -4.659 -2.709 1.00 97.44 99 VAL A N 1
ATOM 789 C CA . VAL A 1 99 ? -4.041 -4.911 -1.558 1.00 97.44 99 VAL A CA 1
ATOM 790 C C . VAL A 1 99 ? -4.242 -6.328 -1.027 1.00 97.44 99 VAL A C 1
ATOM 792 O O . VAL A 1 99 ? -3.272 -7.046 -0.814 1.00 97.44 99 VAL A O 1
ATOM 795 N N . VAL A 1 100 ? -5.493 -6.766 -0.863 1.00 98.19 100 VAL A N 1
ATOM 796 C CA . VAL A 1 100 ? -5.836 -8.113 -0.381 1.00 98.19 100 VAL A CA 1
ATOM 797 C C . VAL A 1 100 ? -5.283 -9.185 -1.312 1.00 98.19 100 VAL A C 1
ATOM 799 O O . VAL A 1 100 ? -4.737 -10.178 -0.834 1.00 98.19 100 VAL A O 1
ATOM 802 N N . ASN A 1 101 ? -5.415 -9.002 -2.627 1.00 98.06 101 ASN A N 1
ATOM 803 C CA . ASN A 1 101 ? -4.920 -9.972 -3.600 1.00 98.06 101 ASN A CA 1
ATOM 804 C C . ASN A 1 101 ? -3.394 -10.097 -3.541 1.00 98.06 101 ASN A C 1
ATOM 806 O O . ASN A 1 101 ? -2.877 -11.211 -3.468 1.00 98.06 101 ASN A O 1
ATOM 810 N N . ALA A 1 102 ? -2.687 -8.969 -3.496 1.00 97.94 102 ALA A N 1
ATOM 811 C CA . ALA A 1 102 ? -1.233 -8.962 -3.409 1.00 97.94 102 ALA A CA 1
ATOM 812 C C . ALA A 1 102 ? -0.712 -9.471 -2.050 1.00 97.94 102 ALA A C 1
ATOM 814 O O . ALA A 1 102 ? 0.257 -10.222 -2.023 1.00 97.94 102 ALA A O 1
ATOM 815 N N . LEU A 1 103 ? -1.388 -9.183 -0.931 1.00 98.38 103 LEU A N 1
ATOM 816 C CA . LEU A 1 103 ? -1.034 -9.751 0.378 1.00 98.38 103 LEU A CA 1
ATOM 817 C C . LEU A 1 103 ? -1.240 -11.269 0.443 1.00 98.38 103 LEU A C 1
ATOM 819 O O . LEU A 1 103 ? -0.400 -11.975 0.994 1.00 98.38 103 LEU A O 1
ATOM 823 N N . LYS A 1 104 ? -2.323 -11.791 -0.145 1.00 98.06 104 LYS A N 1
ATOM 824 C CA . LYS A 1 104 ? -2.532 -13.244 -0.260 1.00 98.06 104 LYS A CA 1
ATOM 825 C C . LYS A 1 104 ? -1.447 -13.903 -1.104 1.00 98.06 104 LYS A C 1
ATOM 827 O O . LYS A 1 104 ? -0.957 -14.965 -0.740 1.00 98.06 104 LYS A O 1
ATOM 832 N N . LEU A 1 105 ? -1.057 -13.274 -2.212 1.00 96.88 105 LEU A N 1
ATOM 833 C CA . LEU A 1 105 ? 0.052 -13.763 -3.024 1.00 96.88 105 LEU A CA 1
ATOM 834 C C . LEU A 1 105 ? 1.368 -13.750 -2.229 1.00 96.88 105 LEU A C 1
ATOM 836 O O . LEU A 1 105 ? 2.100 -14.737 -2.248 1.00 96.88 105 LEU A O 1
ATOM 840 N N . ALA A 1 106 ? 1.654 -12.667 -1.504 1.00 96.56 106 ALA A N 1
ATOM 841 C CA . ALA A 1 106 ? 2.846 -12.555 -0.668 1.00 96.56 106 ALA A CA 1
ATOM 842 C C . ALA A 1 106 ? 2.904 -13.646 0.417 1.00 96.56 106 ALA A C 1
ATOM 844 O O . ALA A 1 106 ? 3.961 -14.244 0.615 1.00 96.56 106 ALA A O 1
ATOM 845 N N . GLU A 1 107 ? 1.778 -13.966 1.062 1.00 96.62 107 GLU A N 1
ATOM 846 C CA . GLU A 1 107 ? 1.690 -15.059 2.040 1.00 96.62 107 GLU A CA 1
ATOM 847 C C . GLU A 1 107 ? 1.942 -16.430 1.400 1.00 96.62 107 GLU A C 1
ATOM 849 O O . GLU A 1 107 ? 2.800 -17.175 1.874 1.00 96.62 107 GLU A O 1
ATOM 854 N N . GLN A 1 108 ? 1.326 -16.716 0.248 1.00 94.94 108 GLN A N 1
ATOM 855 C CA . GLN A 1 108 ? 1.573 -17.951 -0.514 1.00 94.94 108 GLN A CA 1
ATOM 856 C C . GLN A 1 108 ? 3.041 -18.120 -0.925 1.00 94.94 108 GLN A C 1
ATOM 858 O O . GLN A 1 108 ? 3.524 -19.239 -1.116 1.00 94.94 108 GLN A O 1
ATOM 863 N N . ARG A 1 109 ? 3.757 -17.007 -1.090 1.00 91.75 109 ARG A N 1
ATOM 864 C CA . ARG A 1 109 ? 5.180 -16.980 -1.444 1.00 91.75 109 ARG A CA 1
ATOM 865 C C . ARG A 1 109 ? 6.112 -16.982 -0.231 1.00 91.75 109 ARG A C 1
ATOM 867 O O . ARG A 1 109 ? 7.323 -17.125 -0.414 1.00 91.75 109 ARG A O 1
ATOM 874 N N . GLY A 1 110 ? 5.556 -16.892 0.977 1.00 92.94 110 GLY A N 1
ATOM 875 C CA . GLY A 1 110 ? 6.287 -16.889 2.240 1.00 92.94 110 GLY A CA 1
ATOM 876 C C . GLY A 1 110 ? 6.927 -15.546 2.596 1.00 92.94 110 GLY A C 1
ATOM 877 O O . GLY A 1 110 ? 7.863 -15.533 3.388 1.00 92.94 110 GLY A O 1
ATOM 878 N N . PHE A 1 111 ? 6.463 -14.436 2.011 1.00 94.38 111 PHE A N 1
ATOM 879 C CA . PHE A 1 111 ? 7.007 -13.092 2.267 1.00 94.38 111 PHE A CA 1
ATOM 880 C C . PHE A 1 111 ? 6.304 -12.353 3.404 1.00 94.38 111 PHE A C 1
ATOM 882 O O . PHE A 1 111 ? 6.816 -11.366 3.919 1.00 94.38 111 PHE A O 1
ATOM 889 N N . CYS A 1 112 ? 5.124 -12.806 3.812 1.00 96.31 112 CYS A N 1
ATOM 890 C CA . CYS A 1 112 ? 4.450 -12.287 4.992 1.00 96.31 112 CYS A CA 1
ATOM 891 C C . CYS A 1 112 ? 3.602 -13.378 5.646 1.00 96.31 112 CYS A C 1
ATOM 893 O O . CYS A 1 112 ? 3.422 -14.469 5.106 1.00 96.31 112 CYS A O 1
ATOM 895 N N . THR A 1 113 ? 3.086 -13.085 6.835 1.00 97.19 113 THR A N 1
ATOM 896 C CA . THR A 1 113 ? 2.079 -13.906 7.511 1.00 97.19 113 THR A CA 1
ATOM 897 C C . THR A 1 113 ? 0.816 -13.078 7.655 1.00 97.19 113 THR A C 1
ATOM 899 O O . THR A 1 113 ? 0.880 -11.919 8.065 1.00 97.19 113 THR A O 1
ATOM 902 N N . LEU A 1 114 ? -0.328 -13.668 7.311 1.00 98.06 114 LEU A N 1
ATOM 903 C CA . LEU A 1 114 ? -1.623 -13.027 7.498 1.00 98.06 114 LEU A CA 1
ATOM 904 C C . LEU A 1 114 ? -2.227 -13.401 8.865 1.00 98.06 114 LEU A C 1
ATOM 906 O O . LEU A 1 114 ? -2.081 -14.545 9.301 1.00 98.06 114 LEU A O 1
ATOM 910 N N . PRO A 1 115 ? -2.928 -12.466 9.535 1.00 98.31 115 PRO A N 1
ATOM 911 C CA . PRO A 1 115 ? -3.136 -11.078 9.121 1.00 98.31 115 PRO A CA 1
ATOM 912 C C . PRO A 1 115 ? -1.884 -10.203 9.312 1.00 98.31 115 PRO A C 1
ATOM 914 O O . PRO A 1 115 ? -1.194 -10.300 10.327 1.00 98.31 115 PRO A O 1
ATOM 917 N N . VAL A 1 116 ? -1.637 -9.279 8.378 1.00 98.12 116 VAL A N 1
ATOM 918 C CA . VAL A 1 116 ? -0.616 -8.235 8.553 1.00 98.12 116 VAL A CA 1
ATOM 919 C C . VAL A 1 116 ? -1.115 -7.210 9.570 1.00 98.12 116 VAL A C 1
ATOM 921 O O . VAL A 1 116 ? -2.189 -6.633 9.399 1.00 98.12 116 VAL A O 1
ATOM 924 N N . THR A 1 117 ? -0.341 -6.965 10.628 1.00 97.62 117 THR A N 1
ATOM 925 C CA . THR A 1 117 ? -0.708 -6.006 11.682 1.00 97.62 117 THR A CA 1
ATOM 926 C C . THR A 1 117 ? -0.111 -4.634 11.390 1.00 97.62 117 THR A C 1
ATOM 928 O O . THR A 1 117 ? 1.104 -4.465 11.462 1.00 97.62 117 THR A O 1
ATOM 931 N N . MET A 1 118 ? -0.961 -3.648 11.098 1.00 96.44 118 MET A N 1
ATOM 932 C CA . MET A 1 118 ? -0.527 -2.266 10.895 1.00 96.44 118 MET A CA 1
ATOM 933 C C . MET A 1 118 ? -0.253 -1.577 12.235 1.00 96.44 118 MET A C 1
ATOM 935 O O . MET A 1 118 ? -1.129 -1.520 13.107 1.00 96.44 118 MET A O 1
ATOM 939 N N . SER A 1 119 ? 0.961 -1.051 12.375 1.00 95.75 119 SER A N 1
ATOM 940 C CA . SER A 1 119 ? 1.426 -0.318 13.549 1.00 95.75 119 SER A CA 1
ATOM 941 C C . SER A 1 119 ? 0.988 1.149 13.525 1.00 95.75 119 SER A C 1
ATOM 943 O O . SER A 1 119 ? 0.408 1.648 12.557 1.00 95.75 119 SER A O 1
ATOM 945 N N . LEU A 1 120 ? 1.300 1.863 14.607 1.00 94.75 120 LEU A N 1
ATOM 946 C CA . LEU A 1 120 ? 1.162 3.317 14.666 1.00 94.75 120 LEU A CA 1
ATOM 947 C C . LEU A 1 120 ? 1.956 4.011 13.544 1.00 94.75 120 LEU A C 1
ATOM 949 O O . LEU A 1 120 ? 1.405 4.883 12.877 1.00 94.75 120 LEU A O 1
ATOM 953 N N . GLU A 1 121 ? 3.192 3.574 13.284 1.00 94.69 121 GLU A N 1
ATOM 954 C CA . GLU A 1 121 ? 4.046 4.120 12.217 1.00 94.69 121 GLU A CA 1
ATOM 955 C C . GLU A 1 121 ? 3.403 3.950 10.834 1.00 94.69 121 GLU A C 1
ATOM 957 O O . GLU A 1 121 ? 3.397 4.879 10.029 1.00 94.69 121 GLU A O 1
ATOM 962 N N . ASP A 1 122 ? 2.785 2.792 10.586 1.00 95.81 122 ASP A N 1
ATOM 963 C CA . ASP A 1 122 ? 2.123 2.499 9.310 1.00 95.81 122 ASP A CA 1
ATOM 964 C C . ASP A 1 122 ? 0.985 3.459 9.048 1.00 95.81 122 ASP A C 1
ATOM 966 O O . ASP A 1 122 ? 0.898 4.074 7.990 1.00 95.81 122 ASP A O 1
ATOM 970 N N . ILE A 1 123 ? 0.115 3.618 10.041 1.00 93.12 123 ILE A N 1
ATOM 971 C CA . ILE A 1 123 ? -1.040 4.494 9.914 1.00 93.12 123 ILE A CA 1
ATOM 972 C C . ILE A 1 123 ? -0.567 5.938 9.774 1.00 93.12 123 ILE A C 1
ATOM 974 O O . ILE A 1 123 ? -1.159 6.696 9.009 1.00 93.12 123 ILE A O 1
ATOM 978 N N . GLN A 1 124 ? 0.500 6.336 10.463 1.00 92.81 124 GLN A N 1
ATOM 979 C CA . GLN A 1 124 ? 1.019 7.702 10.427 1.00 92.81 124 GLN A CA 1
ATOM 980 C C . GLN A 1 124 ? 1.729 8.093 9.127 1.00 92.81 124 GLN A C 1
ATOM 982 O O . GLN A 1 124 ? 1.912 9.291 8.920 1.00 92.81 124 GLN A O 1
ATOM 987 N N . ARG A 1 125 ? 2.007 7.154 8.206 1.00 92.88 125 ARG A N 1
ATOM 988 C CA . ARG A 1 125 ? 2.490 7.479 6.844 1.00 92.88 125 ARG A CA 1
ATOM 989 C C . ARG A 1 125 ? 1.631 8.537 6.144 1.00 92.88 125 ARG A C 1
ATOM 991 O O . ARG A 1 125 ? 2.158 9.340 5.391 1.00 92.88 125 ARG A O 1
ATOM 998 N N . HIS A 1 126 ? 0.331 8.583 6.449 1.00 90.81 126 HIS A N 1
ATOM 999 C CA . HIS A 1 126 ? -0.582 9.631 5.978 1.00 90.81 126 HIS A CA 1
ATOM 1000 C C . HIS A 1 126 ? -1.166 10.429 7.135 1.00 90.81 126 HIS A C 1
ATOM 1002 O O . HIS A 1 126 ? -2.239 10.090 7.617 1.00 90.81 126 HIS A O 1
ATOM 1008 N N . THR A 1 127 ? -0.520 11.485 7.616 1.00 86.62 127 THR A N 1
ATOM 1009 C CA . THR A 1 127 ? -0.978 12.189 8.835 1.00 86.62 127 THR A CA 1
ATOM 1010 C C . THR A 1 127 ? -2.405 12.744 8.739 1.00 86.62 127 THR A C 1
ATOM 1012 O O . THR A 1 127 ? -3.118 12.743 9.740 1.00 86.62 127 THR A O 1
ATOM 1015 N N . THR A 1 128 ? -2.877 13.118 7.543 1.00 87.12 128 THR A N 1
ATOM 1016 C CA . THR A 1 128 ? -4.234 13.646 7.316 1.00 87.12 128 THR A CA 1
ATOM 1017 C C . THR A 1 128 ? -5.022 12.845 6.276 1.00 87.12 128 THR A C 1
ATOM 1019 O O . THR A 1 128 ? -4.464 12.138 5.435 1.00 87.12 128 THR A O 1
ATOM 1022 N N . LYS A 1 129 ? -6.356 12.987 6.294 1.00 87.44 129 LYS A N 1
ATOM 1023 C CA . LYS A 1 129 ? -7.235 12.433 5.249 1.00 87.44 129 LYS A CA 1
ATOM 1024 C C . LYS A 1 129 ? -6.896 13.009 3.878 1.00 87.44 129 LYS A C 1
ATOM 1026 O O . LYS A 1 129 ? -6.928 12.288 2.889 1.00 87.44 129 LYS A O 1
ATOM 1031 N N . GLN A 1 130 ? -6.600 14.306 3.830 1.00 90.50 130 GLN A N 1
ATOM 1032 C CA . GLN A 1 130 ? -6.273 15.001 2.591 1.00 90.50 130 GLN A CA 1
ATOM 1033 C C . GLN A 1 130 ? -4.957 14.490 2.002 1.00 90.50 130 GLN A C 1
ATOM 1035 O O . GLN A 1 130 ? -4.907 14.260 0.801 1.00 90.50 130 GLN A O 1
ATOM 1040 N N . ALA A 1 131 ? -3.945 14.228 2.838 1.00 90.38 131 ALA A N 1
ATOM 1041 C CA . ALA A 1 131 ? -2.693 13.613 2.398 1.00 90.38 131 ALA A CA 1
ATOM 1042 C C . ALA A 1 131 ? -2.941 12.229 1.780 1.00 90.38 131 ALA A C 1
ATOM 1044 O O . ALA A 1 131 ? -2.509 11.976 0.662 1.00 90.38 131 ALA A O 1
ATOM 1045 N N . TYR A 1 132 ? -3.743 11.385 2.442 1.00 93.00 132 TYR A N 1
ATOM 1046 C CA . TYR A 1 132 ? -4.117 10.078 1.894 1.00 93.00 132 TYR A CA 1
ATOM 1047 C C . TYR A 1 132 ? -4.856 10.191 0.549 1.00 93.00 132 TYR A C 1
ATOM 1049 O O . TYR A 1 132 ? -4.563 9.450 -0.383 1.00 93.00 132 TYR A O 1
ATOM 1057 N N . LEU A 1 133 ? -5.829 11.105 0.442 1.00 92.50 133 LEU A N 1
ATOM 1058 C CA . LEU A 1 133 ? -6.653 11.274 -0.763 1.00 92.50 133 LEU A CA 1
ATOM 1059 C C . LEU A 1 133 ? -5.941 12.018 -1.903 1.00 92.50 133 LEU A C 1
ATOM 1061 O O . LEU A 1 133 ? -6.446 12.018 -3.024 1.00 92.50 133 LEU A O 1
ATOM 1065 N N . ALA A 1 134 ? -4.802 12.660 -1.634 1.00 92.12 134 ALA A N 1
ATOM 1066 C CA . ALA A 1 134 ? -3.972 13.286 -2.660 1.00 92.12 134 ALA A CA 1
ATOM 1067 C C . ALA A 1 134 ? -3.204 12.253 -3.502 1.00 92.12 134 ALA A C 1
ATOM 1069 O O . ALA A 1 134 ? -2.674 12.589 -4.560 1.00 92.12 134 ALA A O 1
ATOM 1070 N N . GLU A 1 135 ? -3.158 11.000 -3.049 1.00 93.38 135 GLU A N 1
ATOM 1071 C CA . GLU A 1 135 ? -2.469 9.910 -3.721 1.00 93.38 135 GLU A CA 1
ATOM 1072 C C . GLU A 1 135 ? -3.446 8.895 -4.314 1.00 93.38 135 GLU A C 1
ATOM 1074 O O . GLU A 1 135 ? -4.537 8.680 -3.777 1.00 93.38 135 GLU A O 1
ATOM 1079 N N . PRO A 1 136 ? -3.049 8.187 -5.387 1.00 96.12 136 PRO A N 1
ATOM 1080 C CA . PRO A 1 136 ? -3.779 7.010 -5.823 1.00 96.12 136 PRO A CA 1
ATOM 1081 C C . PRO A 1 136 ? -3.935 6.016 -4.674 1.00 96.12 136 PRO A C 1
ATOM 1083 O O . PRO A 1 136 ? -2.946 5.566 -4.089 1.00 96.12 136 PRO A O 1
ATOM 1086 N N . ARG A 1 137 ? -5.182 5.642 -4.375 1.00 97.25 137 ARG A N 1
ATOM 1087 C CA . ARG A 1 137 ? -5.552 4.776 -3.245 1.00 97.25 137 ARG A CA 1
ATOM 1088 C C . ARG A 1 137 ? -4.661 3.542 -3.096 1.00 97.25 137 ARG A C 1
ATOM 1090 O O . ARG A 1 137 ? -4.288 3.201 -1.974 1.00 97.25 137 ARG A O 1
ATOM 1097 N N . VAL A 1 138 ? -4.329 2.857 -4.196 1.00 97.62 138 VAL A N 1
ATOM 1098 C CA . VAL A 1 138 ? -3.471 1.661 -4.145 1.00 97.62 138 VAL A CA 1
ATOM 1099 C C . VAL A 1 138 ? -2.091 2.007 -3.584 1.00 97.62 138 VAL A C 1
ATOM 1101 O O . VAL A 1 138 ? -1.636 1.333 -2.664 1.00 97.62 138 VAL A O 1
ATOM 1104 N N . LEU A 1 139 ? -1.456 3.081 -4.057 1.00 97.38 139 LEU A N 1
ATOM 1105 C CA . LEU A 1 139 ? -0.157 3.529 -3.543 1.00 97.38 139 LEU A CA 1
ATOM 1106 C C . LEU A 1 139 ? -0.264 3.982 -2.085 1.00 97.38 139 LEU A C 1
ATOM 1108 O O . LEU A 1 139 ? 0.554 3.578 -1.262 1.00 97.38 139 LEU A O 1
ATOM 1112 N N . ALA A 1 140 ? -1.314 4.736 -1.747 1.00 96.88 140 ALA A N 1
ATOM 1113 C CA . ALA A 1 140 ? -1.536 5.227 -0.392 1.00 96.88 140 ALA A CA 1
ATOM 1114 C C . ALA A 1 140 ? -1.670 4.079 0.626 1.00 96.88 140 ALA A C 1
ATOM 1116 O O . ALA A 1 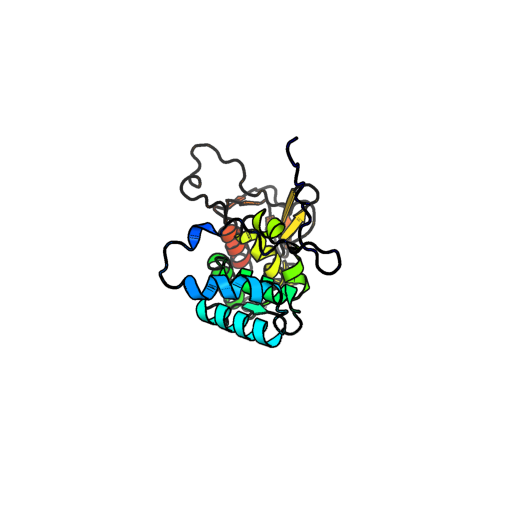140 ? -1.080 4.130 1.706 1.00 96.88 140 ALA A O 1
ATOM 1117 N N . LEU A 1 141 ? -2.404 3.014 0.278 1.00 97.62 141 LEU A N 1
ATOM 1118 C CA . LEU A 1 141 ? -2.506 1.809 1.106 1.00 97.62 141 LEU A CA 1
ATOM 1119 C C . LEU A 1 141 ? -1.173 1.057 1.182 1.00 97.62 141 LEU A C 1
ATOM 1121 O O . LEU A 1 141 ? -0.764 0.658 2.272 1.00 97.62 141 LEU A O 1
ATOM 1125 N N . TRP A 1 142 ? -0.477 0.893 0.054 1.00 97.69 142 TRP A N 1
ATOM 1126 C CA . TRP A 1 142 ? 0.805 0.186 0.003 1.00 97.69 142 TRP A CA 1
ATOM 1127 C C . TRP A 1 142 ? 1.937 0.905 0.736 1.00 97.69 142 TRP A C 1
ATOM 1129 O O . TRP A 1 142 ? 2.796 0.232 1.297 1.00 97.69 142 TRP A O 1
ATOM 1139 N N . LYS A 1 143 ? 1.903 2.235 0.848 1.00 96.88 143 LYS A N 1
ATOM 1140 C CA . LYS A 1 143 ? 2.804 2.980 1.741 1.00 96.88 143 LYS A CA 1
ATOM 1141 C C . LYS A 1 143 ? 2.645 2.586 3.208 1.00 96.88 143 LYS A C 1
ATOM 1143 O O . LYS A 1 143 ? 3.633 2.558 3.931 1.00 96.88 143 LYS A O 1
ATOM 1148 N N . MET A 1 144 ? 1.423 2.278 3.645 1.00 96.62 144 MET A N 1
ATOM 1149 C CA . MET A 1 144 ? 1.160 1.879 5.031 1.00 96.62 144 MET A CA 1
ATOM 1150 C C . MET A 1 144 ? 1.481 0.402 5.270 1.00 96.62 144 MET A C 1
ATOM 1152 O O . MET A 1 144 ? 2.052 0.052 6.294 1.00 96.62 144 MET A O 1
ATOM 1156 N N . ILE A 1 145 ? 1.102 -0.484 4.343 1.00 96.44 145 ILE A N 1
ATOM 1157 C CA . ILE A 1 145 ? 1.148 -1.933 4.593 1.00 96.44 145 ILE A CA 1
ATOM 1158 C C . ILE A 1 145 ? 2.314 -2.659 3.921 1.00 96.44 145 ILE A C 1
ATOM 1160 O O . ILE A 1 145 ? 2.659 -3.769 4.324 1.00 96.44 145 ILE A O 1
ATOM 1164 N N . GLY A 1 146 ? 2.930 -2.051 2.907 1.00 96.69 146 GLY A N 1
ATOM 1165 C CA . GLY A 1 146 ? 3.905 -2.714 2.049 1.00 96.69 146 GLY A CA 1
ATOM 1166 C C . GLY A 1 146 ? 5.080 -3.283 2.822 1.00 96.69 146 GLY A C 1
ATOM 1167 O O . GLY A 1 146 ? 5.452 -4.430 2.586 1.00 96.69 146 GLY A O 1
ATOM 1168 N N . ARG A 1 147 ? 5.586 -2.538 3.817 1.00 96.06 147 ARG A N 1
ATOM 1169 C CA . ARG A 1 147 ? 6.787 -2.905 4.587 1.00 96.06 147 ARG A CA 1
ATOM 1170 C C . ARG A 1 147 ? 6.668 -4.202 5.391 1.00 96.06 147 ARG A C 1
ATOM 1172 O O . ARG A 1 147 ? 7.631 -4.610 6.032 1.00 96.06 147 ARG A O 1
ATOM 1179 N N . HIS A 1 148 ? 5.492 -4.822 5.423 1.00 97.25 148 HIS A N 1
ATOM 1180 C CA . HIS A 1 148 ? 5.270 -6.136 6.032 1.00 97.25 148 HIS A CA 1
ATOM 1181 C C . HIS A 1 148 ? 5.461 -7.298 5.054 1.00 97.25 148 HIS A C 1
ATOM 1183 O O . HIS A 1 148 ? 5.386 -8.453 5.464 1.00 97.25 148 HIS A O 1
ATOM 1189 N N . VAL A 1 149 ? 5.703 -7.005 3.776 1.00 96.94 149 VAL A N 1
ATOM 1190 C CA . VAL A 1 149 ? 6.123 -7.972 2.760 1.00 96.94 149 VAL A CA 1
ATOM 1191 C C . VAL A 1 149 ? 7.649 -7.980 2.724 1.00 96.94 149 VAL A C 1
ATOM 1193 O O . VAL A 1 149 ? 8.276 -7.051 2.216 1.00 96.94 149 VAL A O 1
ATOM 1196 N N . ASP A 1 150 ? 8.243 -9.021 3.302 1.00 94.94 150 ASP A N 1
ATOM 1197 C CA . ASP A 1 150 ? 9.687 -9.197 3.448 1.00 94.94 150 ASP A CA 1
ATOM 1198 C C . ASP A 1 150 ? 10.200 -10.253 2.462 1.00 94.94 150 ASP A C 1
ATOM 1200 O O . ASP A 1 150 ? 9.869 -11.437 2.550 1.00 94.94 150 ASP A O 1
ATOM 1204 N N . PHE A 1 151 ? 11.016 -9.821 1.503 1.00 90.81 151 PHE A N 1
ATOM 1205 C CA . PHE A 1 151 ? 11.652 -10.703 0.524 1.00 90.81 151 PHE A CA 1
ATOM 1206 C C . PHE A 1 151 ? 12.910 -11.383 1.093 1.00 90.81 151 PHE A C 1
ATOM 1208 O O . PHE A 1 151 ? 13.370 -12.393 0.552 1.00 90.81 151 PHE A O 1
ATOM 1215 N N . GLY A 1 152 ? 13.436 -10.873 2.212 1.00 87.25 152 GLY A N 1
ATOM 1216 C CA . GLY A 1 152 ? 14.588 -11.403 2.927 1.00 87.25 152 GLY A CA 1
ATOM 1217 C C . GLY A 1 152 ? 15.939 -11.067 2.289 1.00 87.25 152 GLY A C 1
ATOM 1218 O O . GLY A 1 152 ? 16.061 -10.729 1.111 1.00 87.25 152 GLY A O 1
ATOM 1219 N N . GLY A 1 153 ? 17.004 -11.192 3.085 1.00 84.75 153 GLY A N 1
ATOM 1220 C CA . GLY A 1 153 ? 18.384 -11.009 2.624 1.00 84.75 153 GLY A CA 1
ATOM 1221 C C . GLY A 1 153 ? 18.621 -9.658 1.937 1.00 84.75 153 GLY A C 1
ATOM 1222 O O . GLY A 1 153 ? 18.182 -8.619 2.419 1.00 84.75 153 GLY A O 1
ATOM 1223 N N . ASN A 1 154 ? 19.311 -9.681 0.795 1.00 83.94 154 ASN A N 1
ATOM 1224 C CA . ASN A 1 154 ? 19.656 -8.478 0.025 1.00 83.94 154 ASN A CA 1
ATOM 1225 C C . ASN A 1 154 ? 18.480 -7.901 -0.788 1.00 83.94 154 ASN A C 1
ATOM 1227 O O . ASN A 1 154 ? 18.600 -6.812 -1.355 1.00 83.94 154 ASN A O 1
ATOM 1231 N N . TYR A 1 155 ? 17.354 -8.615 -0.850 1.00 85.94 155 TYR A N 1
ATOM 1232 C CA . TYR A 1 155 ? 16.150 -8.172 -1.553 1.00 85.94 155 TYR A CA 1
ATOM 1233 C C . TYR A 1 155 ? 15.301 -7.224 -0.699 1.00 85.94 155 TYR A C 1
ATOM 1235 O O . TYR A 1 155 ? 14.498 -6.471 -1.243 1.00 85.94 155 TYR A O 1
ATOM 1243 N N . GLY A 1 156 ? 15.510 -7.219 0.622 1.00 90.62 156 GLY A N 1
ATOM 1244 C CA . GLY A 1 156 ? 14.846 -6.301 1.541 1.00 90.62 156 GLY A CA 1
ATOM 1245 C C . GLY A 1 156 ? 13.338 -6.526 1.616 1.00 90.62 156 GLY A C 1
ATOM 1246 O O . GLY A 1 156 ? 12.861 -7.658 1.584 1.00 90.62 156 GLY A O 1
ATOM 1247 N N . ARG A 1 157 ? 12.586 -5.433 1.741 1.00 94.00 157 ARG A N 1
ATOM 1248 C CA . ARG A 1 157 ? 11.128 -5.437 1.895 1.00 94.00 157 ARG A CA 1
ATOM 1249 C C . ARG A 1 157 ? 10.480 -4.629 0.787 1.00 94.00 157 ARG A C 1
ATOM 1251 O O . ARG A 1 157 ? 11.120 -3.766 0.188 1.00 94.00 157 ARG A O 1
ATOM 1258 N N . PHE A 1 158 ? 9.201 -4.876 0.540 1.00 96.00 158 PHE A N 1
ATOM 1259 C CA . PHE A 1 158 ? 8.433 -3.974 -0.300 1.00 96.00 158 PHE A CA 1
ATOM 1260 C C . PHE A 1 158 ? 8.144 -2.693 0.478 1.00 96.00 158 PHE A C 1
ATOM 1262 O O . PHE A 1 158 ? 7.409 -2.720 1.452 1.00 96.00 158 PHE A O 1
ATOM 1269 N N . GLU A 1 159 ? 8.677 -1.552 0.069 1.00 96.19 159 GLU A N 1
ATOM 1270 C CA . GLU A 1 159 ? 8.369 -0.289 0.737 1.00 96.19 159 GLU A CA 1
ATOM 1271 C C . GLU A 1 159 ? 8.224 0.834 -0.278 1.00 96.19 159 GLU A C 1
ATOM 1273 O O . GLU A 1 159 ? 8.911 0.842 -1.295 1.00 96.19 159 GLU A O 1
ATOM 1278 N N . LEU A 1 160 ? 7.296 1.753 -0.019 1.00 97.06 160 LEU A N 1
ATOM 1279 C CA . LEU A 1 160 ? 7.103 2.948 -0.825 1.00 97.06 160 LEU A CA 1
ATOM 1280 C C . LEU A 1 160 ? 7.520 4.172 -0.010 1.00 97.06 160 LEU A C 1
ATOM 1282 O O . LEU A 1 160 ? 7.065 4.351 1.124 1.00 97.06 160 LEU A O 1
ATOM 1286 N N . PHE A 1 161 ? 8.358 5.013 -0.607 1.00 95.69 161 PHE A N 1
ATOM 1287 C CA . PHE A 1 161 ? 8.945 6.190 0.025 1.00 95.69 161 PHE A CA 1
ATOM 1288 C C . PHE A 1 161 ? 8.513 7.458 -0.695 1.00 95.69 161 PHE A C 1
ATOM 1290 O O . PHE A 1 161 ? 8.454 7.498 -1.925 1.00 95.69 161 PHE A O 1
ATOM 1297 N N . ASP A 1 162 ? 8.231 8.499 0.077 1.00 92.19 162 ASP A N 1
ATOM 1298 C CA . ASP A 1 162 ? 7.949 9.830 -0.442 1.00 92.19 162 ASP A CA 1
ATOM 1299 C C . ASP A 1 162 ? 9.214 10.523 -0.931 1.00 92.19 162 ASP A C 1
ATOM 1301 O O . ASP A 1 162 ? 10.247 10.505 -0.263 1.00 92.19 162 ASP A O 1
ATOM 1305 N N . GLN A 1 163 ? 9.118 11.189 -2.081 1.00 88.94 163 GLN A N 1
ATOM 1306 C CA . GLN A 1 163 ? 10.213 12.000 -2.597 1.00 88.94 163 GLN A CA 1
ATOM 1307 C C . GLN A 1 163 ? 10.027 13.490 -2.297 1.00 88.94 163 GLN A C 1
ATOM 1309 O O . GLN A 1 163 ? 8.925 14.031 -2.466 1.00 88.94 163 GLN A O 1
ATOM 1314 N N . PRO A 1 164 ? 11.119 14.206 -1.967 1.00 79.00 164 PRO A N 1
ATOM 1315 C CA . PRO A 1 164 ? 11.117 15.661 -1.977 1.00 79.00 164 PRO A CA 1
ATOM 1316 C C . PRO A 1 164 ? 10.704 16.185 -3.362 1.00 79.00 164 PRO A C 1
ATOM 1318 O O . PRO A 1 164 ? 11.368 15.902 -4.356 1.00 79.00 164 PRO A O 1
ATOM 1321 N N . GLY A 1 165 ? 9.615 16.956 -3.429 1.00 77.12 165 GLY A N 1
ATOM 1322 C CA . GLY A 1 165 ? 9.113 17.544 -4.681 1.00 77.12 165 GLY A CA 1
ATOM 1323 C C . GLY A 1 165 ? 7.940 16.811 -5.341 1.00 77.12 165 GLY A C 1
ATOM 1324 O O . GLY A 1 165 ? 7.469 17.268 -6.378 1.00 77.12 165 GLY A O 1
ATOM 1325 N N . GLY A 1 166 ? 7.425 15.745 -4.721 1.00 77.62 166 GLY A N 1
ATOM 1326 C CA . GLY A 1 166 ? 6.291 14.980 -5.238 1.00 77.62 166 GLY A CA 1
ATOM 1327 C C . GLY A 1 166 ? 6.764 13.839 -6.134 1.00 77.62 166 GLY A C 1
ATOM 1328 O O . GLY A 1 166 ? 7.312 14.052 -7.210 1.00 77.62 166 GLY A O 1
ATOM 1329 N N . GLY A 1 167 ? 6.574 12.613 -5.664 1.00 87.38 167 GLY A N 1
ATOM 1330 C CA . GLY A 1 167 ? 7.060 11.402 -6.316 1.00 87.38 167 GLY A CA 1
ATOM 1331 C C . GLY A 1 167 ? 7.109 10.252 -5.320 1.00 87.38 167 GLY A C 1
ATOM 1332 O O . GLY A 1 167 ? 6.983 10.466 -4.112 1.00 87.38 167 GLY A O 1
ATOM 1333 N N . VAL A 1 168 ? 7.271 9.034 -5.831 1.00 94.94 168 VAL A N 1
ATOM 1334 C CA . VAL A 1 168 ? 7.333 7.823 -5.009 1.00 94.94 168 VAL A CA 1
ATOM 1335 C C . VAL A 1 168 ? 8.534 6.999 -5.443 1.00 94.94 168 VAL A C 1
ATOM 1337 O O . VAL A 1 168 ? 8.716 6.765 -6.635 1.00 94.94 168 VAL A O 1
ATOM 1340 N N . ARG A 1 169 ? 9.330 6.528 -4.484 1.00 96.50 169 ARG A N 1
ATOM 1341 C CA . ARG A 1 169 ? 10.302 5.451 -4.706 1.00 96.50 169 ARG A CA 1
ATOM 1342 C C . ARG A 1 169 ? 9.763 4.130 -4.192 1.00 96.50 169 ARG A C 1
ATOM 1344 O O . ARG A 1 169 ? 8.977 4.126 -3.248 1.00 96.50 169 ARG A O 1
ATOM 1351 N N . ALA A 1 170 ? 10.193 3.025 -4.787 1.00 96.69 170 ALA A N 1
ATOM 1352 C CA . ALA A 1 170 ? 9.820 1.684 -4.351 1.00 96.69 170 ALA A CA 1
ATOM 1353 C C . ALA A 1 170 ? 11.043 0.847 -3.977 1.00 96.69 170 ALA A C 1
ATOM 1355 O O . ALA A 1 170 ? 12.085 0.961 -4.606 1.00 96.69 170 ALA A O 1
ATOM 1356 N N . LEU A 1 171 ? 10.897 -0.039 -2.991 1.00 94.81 171 LEU A N 1
ATOM 1357 C CA . LEU A 1 171 ? 11.904 -0.976 -2.464 1.00 94.81 171 LEU A CA 1
ATOM 1358 C C . LEU A 1 171 ? 13.064 -0.321 -1.712 1.00 94.81 171 LEU A C 1
ATOM 1360 O O . LEU A 1 171 ? 13.456 -0.816 -0.656 1.00 94.81 171 LEU A O 1
ATOM 1364 N N . ARG A 1 172 ? 13.609 0.785 -2.228 1.00 93.94 172 ARG A N 1
ATOM 1365 C CA . ARG A 1 172 ? 14.701 1.540 -1.607 1.00 93.94 172 ARG A CA 1
ATOM 1366 C C . ARG A 1 172 ? 14.503 3.036 -1.766 1.00 93.94 172 ARG A C 1
ATOM 1368 O O . ARG A 1 172 ? 14.078 3.508 -2.817 1.00 93.94 172 ARG A O 1
ATOM 1375 N N . ASP A 1 173 ? 14.882 3.786 -0.738 1.00 94.56 173 ASP A N 1
ATOM 1376 C CA . ASP A 1 173 ? 14.929 5.244 -0.802 1.00 94.56 173 ASP A CA 1
ATOM 1377 C C . ASP A 1 173 ? 16.279 5.735 -1.350 1.00 94.56 173 ASP A C 1
ATOM 1379 O O . ASP A 1 173 ? 17.073 6.374 -0.661 1.00 94.56 173 ASP A O 1
ATOM 1383 N N . GLU A 1 174 ? 16.570 5.395 -2.606 1.00 92.88 174 GLU A N 1
ATOM 1384 C CA . GLU A 1 174 ? 17.787 5.829 -3.295 1.00 92.88 174 GLU A CA 1
ATOM 1385 C C . GLU A 1 174 ? 17.516 6.169 -4.772 1.00 92.88 174 GLU A C 1
ATOM 1387 O O . GLU A 1 174 ? 16.510 5.7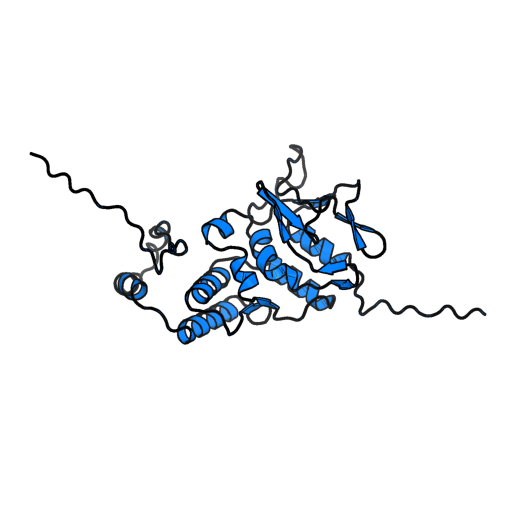25 -5.334 1.00 92.88 174 GLU A O 1
ATOM 1392 N N . PRO A 1 175 ? 18.368 6.991 -5.418 1.00 91.56 175 PRO A N 1
ATOM 1393 C CA . PRO A 1 175 ? 18.243 7.277 -6.844 1.00 91.56 175 PRO A CA 1
ATOM 1394 C C . PRO A 1 175 ? 18.239 6.005 -7.702 1.00 91.56 175 PRO A C 1
ATOM 1396 O O . PRO A 1 175 ? 19.037 5.098 -7.475 1.00 91.56 175 PRO A O 1
ATOM 1399 N N . GLY A 1 176 ? 17.371 5.965 -8.712 1.00 91.62 176 GLY A N 1
ATOM 1400 C CA . GLY A 1 176 ? 17.149 4.819 -9.598 1.00 91.62 176 GLY A CA 1
ATOM 1401 C C . GLY A 1 176 ? 15.936 3.957 -9.220 1.00 91.62 176 GLY A C 1
ATOM 1402 O O . GLY A 1 176 ? 15.505 3.131 -10.024 1.00 91.62 176 GLY A O 1
ATOM 1403 N N . PHE A 1 177 ? 15.363 4.166 -8.031 1.00 94.88 177 PHE A N 1
ATOM 1404 C CA . PHE A 1 177 ? 14.178 3.454 -7.537 1.00 94.88 177 PHE A CA 1
ATOM 1405 C C . PHE A 1 177 ? 12.888 4.277 -7.648 1.00 94.88 177 PHE A C 1
ATOM 1407 O O . PHE A 1 177 ? 11.882 3.978 -7.002 1.00 94.88 177 PHE A O 1
ATOM 1414 N N . GLU A 1 178 ? 12.903 5.338 -8.452 1.00 95.31 178 GLU A N 1
ATOM 1415 C CA . GLU A 1 178 ? 11.745 6.188 -8.698 1.00 95.31 178 GLU A CA 1
ATOM 1416 C C . GLU A 1 178 ? 10.661 5.497 -9.526 1.00 95.31 178 GLU A C 1
ATOM 1418 O O . GLU A 1 178 ? 10.916 4.825 -10.526 1.00 95.31 178 GLU A O 1
ATOM 1423 N N . LEU A 1 179 ? 9.415 5.753 -9.143 1.00 95.75 179 LEU A N 1
ATOM 1424 C CA . LEU A 1 179 ? 8.237 5.415 -9.917 1.00 95.75 179 LEU A CA 1
ATOM 1425 C C . LEU A 1 179 ? 7.693 6.672 -10.590 1.00 95.75 179 LEU A C 1
ATOM 1427 O O . LEU A 1 179 ? 7.372 7.665 -9.934 1.00 95.75 179 LEU A O 1
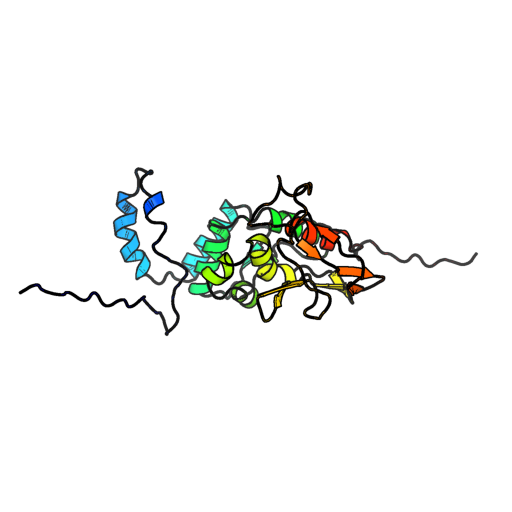ATOM 1431 N N . THR A 1 180 ? 7.498 6.608 -11.905 1.00 95.12 180 THR A N 1
ATOM 1432 C CA . THR A 1 180 ? 6.669 7.604 -12.589 1.00 95.12 180 THR A CA 1
ATOM 1433 C C . THR A 1 180 ? 5.218 7.149 -12.512 1.00 95.12 180 THR A C 1
ATOM 1435 O O . THR A 1 180 ? 4.824 6.186 -13.174 1.00 95.12 180 THR A O 1
ATOM 1438 N N . ILE A 1 181 ? 4.426 7.838 -11.693 1.00 95.00 181 ILE A N 1
ATOM 1439 C CA . ILE A 1 181 ? 3.002 7.551 -11.504 1.00 95.00 181 ILE A CA 1
ATOM 1440 C C . ILE A 1 181 ? 2.194 8.226 -12.608 1.00 95.00 181 ILE A C 1
ATOM 1442 O O . ILE A 1 181 ? 2.354 9.421 -12.849 1.00 95.00 181 ILE A O 1
ATOM 1446 N N . ASN A 1 182 ? 1.315 7.462 -13.258 1.00 94.06 182 ASN A N 1
ATOM 1447 C CA . ASN A 1 182 ? 0.534 7.902 -14.412 1.00 94.06 182 ASN A CA 1
ATOM 1448 C C . ASN A 1 182 ? 1.415 8.562 -15.498 1.00 94.06 182 ASN A C 1
ATOM 1450 O O . ASN A 1 182 ? 1.226 9.736 -15.831 1.00 94.06 182 ASN A O 1
ATOM 1454 N N . PRO A 1 183 ? 2.427 7.840 -16.020 1.00 94.19 183 PRO A N 1
ATOM 1455 C CA . PRO A 1 183 ? 3.352 8.386 -17.001 1.00 94.19 183 PRO A CA 1
ATOM 1456 C C . PRO A 1 183 ? 2.602 8.840 -18.260 1.00 94.19 183 PRO A C 1
ATOM 1458 O O . PRO A 1 183 ? 1.583 8.248 -18.618 1.00 94.19 183 PRO A O 1
ATOM 1461 N N . PRO A 1 184 ? 3.123 9.831 -19.002 1.00 93.12 184 PRO A N 1
ATOM 1462 C CA . PRO A 1 184 ? 2.555 10.179 -20.294 1.00 93.12 184 PRO A CA 1
ATOM 1463 C C . PRO A 1 184 ? 2.640 8.971 -21.235 1.00 93.12 184 PRO A C 1
ATOM 1465 O O . PRO A 1 184 ? 3.720 8.410 -21.470 1.00 93.12 184 PRO A O 1
ATOM 1468 N N . LEU A 1 185 ? 1.483 8.576 -21.766 1.00 93.06 185 LEU A N 1
ATOM 1469 C CA . LEU A 1 185 ? 1.336 7.472 -22.707 1.00 93.06 185 LEU A CA 1
ATOM 1470 C C . LEU A 1 185 ? 1.010 8.008 -24.108 1.00 93.06 185 LEU A C 1
ATOM 1472 O O . LEU A 1 185 ? 0.234 8.961 -24.226 1.00 93.06 185 LEU A O 1
ATOM 1476 N N . PRO A 1 186 ? 1.537 7.391 -25.183 1.00 93.19 186 PRO A N 1
ATOM 1477 C CA . PRO A 1 186 ? 1.127 7.708 -26.549 1.00 93.19 186 PRO A CA 1
ATOM 1478 C C . PRO A 1 186 ? -0.400 7.626 -26.715 1.00 93.19 186 PRO A C 1
ATOM 1480 O O . PRO A 1 186 ? -1.018 6.772 -26.082 1.00 93.19 186 PRO A O 1
ATOM 1483 N N . PRO A 1 187 ? -1.037 8.433 -27.582 1.00 92.69 187 PRO A N 1
ATOM 1484 C CA . PRO A 1 187 ? -2.501 8.460 -27.713 1.00 92.69 187 PRO A CA 1
ATOM 1485 C C . PRO A 1 187 ? -3.154 7.105 -28.025 1.00 92.69 187 PRO A C 1
ATOM 1487 O O . PRO A 1 187 ? -4.297 6.866 -27.657 1.00 92.69 187 PRO A O 1
ATOM 1490 N N . THR A 1 188 ? -2.430 6.204 -28.690 1.00 93.81 188 THR A N 1
ATOM 1491 C CA . THR A 1 188 ? -2.901 4.866 -29.080 1.00 93.81 188 THR A CA 1
ATOM 1492 C C . THR A 1 188 ? -2.470 3.764 -28.110 1.00 93.81 188 THR A C 1
ATOM 1494 O O . THR A 1 188 ? -2.567 2.584 -28.444 1.00 93.81 188 THR A O 1
ATOM 1497 N N . HIS A 1 189 ? -1.966 4.117 -26.923 1.00 92.38 189 HIS A N 1
ATOM 1498 C CA . HIS A 1 189 ? -1.489 3.130 -25.960 1.00 92.38 189 HIS A CA 1
ATOM 1499 C C . HIS A 1 189 ? -2.634 2.216 -25.482 1.00 92.38 189 HIS A C 1
ATOM 1501 O O . HIS A 1 189 ? -3.691 2.725 -25.094 1.00 92.38 189 HIS A O 1
ATOM 1507 N N . PRO A 1 190 ? -2.434 0.884 -25.426 1.00 92.75 190 PRO A N 1
ATOM 1508 C CA . PRO A 1 190 ? -3.488 -0.073 -25.071 1.00 92.75 190 PRO A CA 1
ATOM 1509 C C . PRO A 1 190 ? -4.023 0.082 -23.643 1.00 92.75 190 PRO A C 1
ATOM 1511 O O . PRO A 1 190 ? -5.073 -0.460 -23.325 1.00 92.75 190 PRO A O 1
ATOM 1514 N N . TYR A 1 191 ? -3.325 0.817 -22.775 1.00 93.75 191 TYR A N 1
ATOM 1515 C CA . TYR A 1 191 ? -3.768 1.042 -21.396 1.00 93.75 191 TYR A CA 1
ATOM 1516 C C . TYR A 1 191 ? -4.862 2.097 -21.272 1.00 93.75 191 TYR A C 1
ATOM 1518 O O . TYR A 1 191 ? -5.613 2.022 -20.309 1.00 93.75 191 TYR A O 1
ATOM 1526 N N . HIS A 1 192 ? -4.997 3.043 -22.215 1.00 91.81 192 HIS A N 1
ATOM 1527 C CA . HIS A 1 192 ? -5.963 4.153 -22.106 1.00 91.81 192 HIS A CA 1
ATOM 1528 C C . HIS A 1 192 ? -7.390 3.721 -21.729 1.00 91.81 192 HIS A C 1
ATOM 1530 O O . HIS A 1 192 ? -7.963 4.345 -20.838 1.00 91.81 192 HIS A O 1
ATOM 1536 N N . PRO A 1 193 ? -7.967 2.645 -22.304 1.00 92.00 193 PRO A N 1
ATOM 1537 C CA . PRO A 1 193 ? -9.307 2.182 -21.933 1.00 92.00 193 PRO A CA 1
ATOM 1538 C C . PRO A 1 193 ? -9.420 1.605 -20.512 1.00 92.00 193 PRO A C 1
ATOM 1540 O O . PRO A 1 193 ? -10.529 1.369 -20.038 1.00 92.00 193 PRO A O 1
ATOM 1543 N N . HIS A 1 194 ? -8.293 1.333 -19.852 1.00 88.44 194 HIS A N 1
ATOM 1544 C CA . HIS A 1 194 ? -8.201 0.606 -18.585 1.00 88.44 194 HIS A CA 1
ATOM 1545 C C . HIS A 1 194 ? -7.569 1.429 -17.452 1.00 88.44 194 HIS A C 1
ATOM 1547 O O . HIS A 1 194 ? -7.382 0.900 -16.358 1.00 88.44 194 HIS A O 1
ATOM 1553 N N . ILE A 1 195 ? -7.244 2.707 -17.686 1.00 92.69 195 ILE A N 1
ATOM 1554 C CA . ILE A 1 195 ? -6.676 3.577 -16.651 1.00 92.69 195 ILE A CA 1
ATOM 1555 C C . ILE A 1 195 ? -7.720 3.827 -15.562 1.00 92.69 195 ILE A C 1
ATOM 1557 O O . ILE A 1 195 ? -8.825 4.300 -15.826 1.00 92.69 195 ILE A O 1
ATOM 1561 N N . ILE A 1 196 ? -7.336 3.545 -14.319 1.00 93.94 196 ILE A N 1
ATOM 1562 C CA . ILE A 1 196 ? -8.129 3.806 -13.119 1.00 93.94 196 ILE A CA 1
ATOM 1563 C C . ILE A 1 196 ? -7.345 4.801 -12.265 1.00 93.94 196 ILE A C 1
ATOM 1565 O O . ILE A 1 196 ? -6.211 4.521 -11.895 1.00 93.94 196 ILE A O 1
ATOM 1569 N N . ASN A 1 197 ? -7.939 5.944 -11.915 1.00 93.62 197 ASN A N 1
ATOM 1570 C CA . ASN A 1 197 ? -7.236 7.006 -11.174 1.00 93.62 197 ASN A CA 1
ATOM 1571 C C . ASN A 1 197 ? -6.657 6.529 -9.829 1.00 93.62 197 ASN A C 1
ATOM 1573 O O . ASN A 1 197 ? -5.553 6.913 -9.460 1.00 93.62 197 ASN A O 1
ATOM 1577 N N . ASP A 1 198 ? -7.379 5.653 -9.129 1.00 95.69 198 ASP A N 1
ATOM 1578 C CA . ASP A 1 198 ? -6.961 5.064 -7.849 1.00 95.69 198 ASP A CA 1
ATOM 1579 C C . ASP A 1 198 ? -5.868 3.991 -7.982 1.00 95.69 198 ASP A C 1
ATOM 1581 O O . ASP A 1 198 ? -5.277 3.576 -6.982 1.00 95.69 198 ASP A O 1
ATOM 1585 N N . ASN A 1 199 ? -5.636 3.512 -9.203 1.00 97.12 199 ASN A N 1
ATOM 1586 C CA . ASN A 1 199 ? -4.704 2.445 -9.544 1.00 97.12 199 ASN A CA 1
ATOM 1587 C C . ASN A 1 199 ? -4.076 2.719 -10.931 1.00 97.12 199 ASN A C 1
ATOM 1589 O O . ASN A 1 199 ? -4.324 1.972 -11.883 1.00 97.12 199 ASN A O 1
ATOM 1593 N N . PRO A 1 200 ? -3.333 3.830 -11.084 1.00 96.44 200 PRO A N 1
ATOM 1594 C CA . PRO A 1 200 ? -2.888 4.316 -12.383 1.00 96.44 200 PRO A CA 1
ATOM 1595 C C . PRO A 1 200 ? -1.719 3.478 -12.911 1.00 96.44 200 PRO A C 1
ATOM 1597 O O . PRO A 1 200 ? -1.051 2.810 -12.117 1.00 96.44 200 PRO A O 1
ATOM 1600 N N . PRO A 1 201 ? -1.414 3.547 -14.219 1.00 97.25 201 PRO A N 1
ATOM 1601 C CA . PRO A 1 201 ? -0.189 2.988 -14.776 1.00 97.25 201 PRO A CA 1
ATOM 1602 C C . PRO A 1 201 ? 1.050 3.504 -14.045 1.00 97.25 201 PRO A C 1
ATOM 1604 O O . PRO A 1 201 ? 1.096 4.658 -13.606 1.00 97.25 201 PRO A O 1
ATOM 1607 N N . VAL A 1 202 ? 2.068 2.657 -13.941 1.00 96.19 202 VAL A N 1
ATOM 1608 C CA . VAL A 1 202 ? 3.335 2.987 -13.283 1.00 96.19 202 VAL A CA 1
ATOM 1609 C C . VAL A 1 202 ? 4.469 2.659 -14.232 1.00 96.19 202 VAL A C 1
ATOM 1611 O O . VAL A 1 202 ? 4.510 1.577 -14.806 1.00 96.19 202 VAL A O 1
ATOM 1614 N N . ARG A 1 203 ? 5.399 3.593 -14.404 1.00 95.19 203 ARG A N 1
ATOM 1615 C CA . ARG A 1 203 ? 6.646 3.333 -15.120 1.00 95.19 203 ARG A CA 1
ATOM 1616 C C . ARG A 1 203 ? 7.794 3.221 -14.125 1.00 95.19 203 ARG A C 1
ATOM 1618 O O . ARG A 1 203 ? 7.916 4.074 -13.247 1.00 95.19 203 ARG A O 1
ATOM 1625 N N . SER A 1 204 ? 8.600 2.176 -14.278 1.00 94.50 204 SER A N 1
ATOM 1626 C CA . SER A 1 204 ? 9.706 1.832 -13.387 1.00 94.50 204 SER A CA 1
ATOM 1627 C C . SER A 1 204 ? 10.910 1.335 -14.186 1.00 94.50 204 SER A C 1
ATOM 1629 O O . SER A 1 204 ? 10.749 0.694 -15.223 1.00 94.50 204 SER A O 1
ATOM 1631 N N . SER A 1 205 ? 12.105 1.648 -13.696 1.00 93.62 205 SER A N 1
ATOM 1632 C CA . SER A 1 205 ? 13.383 1.070 -14.131 1.00 93.62 205 SER A CA 1
ATOM 1633 C C . SER A 1 205 ? 13.893 0.002 -13.160 1.00 93.62 205 SER A C 1
ATOM 1635 O O . SER A 1 205 ? 15.043 -0.408 -13.247 1.00 93.62 205 SER A O 1
ATOM 1637 N N . ILE A 1 206 ? 13.100 -0.385 -12.160 1.00 92.50 206 ILE A N 1
ATOM 1638 C CA . ILE A 1 206 ? 13.532 -1.326 -11.128 1.00 92.50 206 ILE A CA 1
ATOM 1639 C C . ILE A 1 206 ? 13.424 -2.744 -11.684 1.00 92.50 206 ILE A C 1
ATOM 1641 O O . ILE A 1 206 ? 12.333 -3.169 -12.055 1.00 92.50 206 ILE A O 1
ATOM 1645 N N . ASP A 1 207 ? 14.532 -3.480 -11.663 1.00 88.75 207 ASP A N 1
ATOM 1646 C CA . ASP A 1 207 ? 14.577 -4.890 -12.048 1.00 88.75 207 ASP A CA 1
ATOM 1647 C C . ASP A 1 207 ? 15.395 -5.723 -11.046 1.00 88.75 207 ASP A C 1
ATOM 1649 O O . ASP A 1 207 ? 16.168 -5.211 -10.224 1.00 88.75 207 ASP A O 1
ATOM 1653 N N . LEU A 1 208 ? 15.193 -7.037 -11.088 1.00 83.62 208 LEU A N 1
ATOM 1654 C CA . LEU A 1 208 ? 15.892 -8.016 -10.277 1.00 83.62 208 LEU A CA 1
ATOM 1655 C C . LEU A 1 208 ? 17.155 -8.514 -10.994 1.00 83.62 208 LEU A C 1
ATOM 1657 O O . LEU A 1 208 ? 17.129 -9.519 -11.708 1.00 83.62 208 LEU A O 1
ATOM 1661 N N . GLN A 1 209 ? 18.304 -7.892 -10.724 1.00 81.12 209 GLN A N 1
ATOM 1662 C CA . GLN A 1 209 ? 19.585 -8.372 -11.245 1.00 81.12 209 GLN A CA 1
ATOM 1663 C C . GLN A 1 209 ? 20.332 -9.237 -10.220 1.00 81.12 209 GLN A C 1
ATOM 1665 O O . GLN A 1 209 ? 20.883 -8.785 -9.211 1.00 81.12 209 GLN A O 1
ATOM 1670 N N . GLY A 1 210 ? 20.388 -10.541 -10.501 1.00 79.31 210 GLY A N 1
ATOM 1671 C CA . GLY A 1 210 ? 21.140 -11.508 -9.705 1.00 79.31 210 GLY A CA 1
ATOM 1672 C C . GLY A 1 210 ? 20.521 -11.768 -8.330 1.00 79.31 210 GLY A C 1
ATOM 1673 O O . GLY A 1 210 ? 19.682 -12.656 -8.194 1.00 79.31 210 GLY A O 1
ATOM 1674 N N . VAL A 1 211 ? 20.999 -11.058 -7.301 1.00 80.88 211 VAL A N 1
ATOM 1675 C CA . VAL A 1 211 ? 20.598 -11.260 -5.890 1.00 80.88 211 VAL A CA 1
ATOM 1676 C C . VAL A 1 211 ? 20.113 -9.987 -5.191 1.00 80.88 211 VAL A C 1
ATOM 1678 O O . VAL A 1 211 ? 20.060 -9.944 -3.963 1.00 80.88 211 VAL A O 1
ATOM 1681 N N . SER A 1 212 ? 19.814 -8.933 -5.949 1.00 84.75 212 SER A N 1
ATOM 1682 C CA . SER A 1 212 ? 19.374 -7.640 -5.426 1.00 84.75 212 SER A CA 1
ATOM 1683 C C . SER A 1 212 ? 18.485 -6.941 -6.446 1.00 84.75 212 SER A C 1
ATOM 1685 O O . SER A 1 212 ? 18.630 -7.155 -7.646 1.00 84.75 212 SER A O 1
ATOM 1687 N N . TRP A 1 213 ? 17.617 -6.057 -5.965 1.00 89.00 213 TRP A N 1
ATOM 1688 C CA . TRP A 1 213 ? 16.979 -5.059 -6.815 1.00 89.00 213 TRP A CA 1
ATOM 1689 C C . TRP A 1 213 ? 18.006 -4.031 -7.282 1.00 89.00 213 TRP A C 1
ATOM 1691 O O . TRP A 1 213 ? 18.889 -3.641 -6.505 1.00 89.00 213 TRP A O 1
ATOM 1701 N N . THR A 1 214 ? 17.891 -3.615 -8.537 1.00 88.31 214 THR A N 1
ATOM 1702 C CA . THR A 1 214 ? 18.768 -2.639 -9.188 1.00 88.31 214 THR A CA 1
ATOM 1703 C C . THR A 1 214 ? 17.954 -1.726 -10.092 1.00 88.31 214 THR A C 1
ATOM 1705 O O . THR A 1 214 ? 16.927 -2.134 -10.626 1.00 88.31 214 THR A O 1
ATOM 1708 N N . ALA A 1 215 ? 18.445 -0.508 -10.299 1.00 86.75 215 ALA A N 1
ATOM 1709 C CA . ALA A 1 215 ? 17.957 0.350 -11.367 1.00 86.75 215 ALA A CA 1
ATOM 1710 C C . ALA A 1 215 ? 18.597 -0.089 -12.693 1.00 86.75 215 ALA A C 1
ATOM 1712 O O . ALA A 1 215 ? 19.820 -0.027 -12.835 1.00 86.75 215 ALA A O 1
ATOM 1713 N N . ASP A 1 216 ? 17.781 -0.555 -13.630 1.00 77.19 216 ASP A N 1
ATOM 1714 C CA . ASP A 1 216 ? 18.185 -0.942 -14.978 1.00 77.19 216 ASP A CA 1
ATOM 1715 C C . ASP A 1 216 ? 18.042 0.235 -15.964 1.00 77.19 216 ASP A C 1
ATOM 1717 O O . ASP A 1 216 ? 17.352 1.225 -15.709 1.00 77.19 216 ASP A O 1
ATOM 1721 N N . ALA A 1 217 ? 18.710 0.140 -17.112 1.00 71.62 217 ALA A N 1
ATOM 1722 C CA . ALA A 1 217 ? 18.484 1.019 -18.252 1.00 71.62 217 ALA A CA 1
ATOM 1723 C C . ALA A 1 217 ? 17.139 0.729 -18.941 1.00 71.62 217 ALA A C 1
ATOM 1725 O O . ALA A 1 217 ? 16.563 1.631 -19.558 1.00 71.62 217 ALA A O 1
ATOM 1726 N N . ASP A 1 218 ? 16.640 -0.505 -18.830 1.00 81.12 218 ASP A N 1
ATOM 1727 C CA . ASP A 1 218 ? 15.359 -0.904 -19.400 1.00 81.12 218 ASP A CA 1
ATOM 1728 C C . ASP A 1 218 ? 14.197 -0.421 -18.523 1.00 81.12 218 ASP A C 1
ATOM 1730 O O . ASP A 1 218 ? 14.079 -0.729 -17.340 1.00 81.12 218 ASP A O 1
ATOM 1734 N N . VAL A 1 219 ? 13.322 0.383 -19.128 1.00 88.06 219 VAL A N 1
ATOM 1735 C CA . VAL A 1 219 ? 12.200 1.025 -18.442 1.00 88.06 219 VAL A CA 1
ATOM 1736 C C . VAL A 1 219 ? 10.898 0.346 -18.845 1.00 88.06 219 VAL A C 1
ATOM 1738 O O . VAL A 1 219 ? 10.463 0.437 -19.997 1.00 88.06 219 VAL A O 1
ATOM 1741 N N . LEU A 1 220 ? 10.231 -0.281 -17.878 1.00 90.75 220 LEU A N 1
ATOM 1742 C CA . LEU A 1 220 ? 8.947 -0.947 -18.069 1.00 90.75 220 LEU A CA 1
ATOM 1743 C C . LEU A 1 220 ? 7.792 -0.025 -17.675 1.00 90.75 220 LEU A C 1
ATOM 1745 O O . LEU A 1 220 ? 7.888 0.794 -16.761 1.00 90.75 220 LEU A O 1
ATOM 1749 N N . THR A 1 221 ? 6.677 -0.131 -18.402 1.00 94.38 221 THR A N 1
ATOM 1750 C CA . THR A 1 221 ? 5.425 0.553 -18.052 1.00 94.38 221 THR A CA 1
ATOM 1751 C C . THR A 1 221 ? 4.357 -0.487 -17.735 1.00 94.38 221 THR A C 1
ATOM 1753 O O . THR A 1 221 ? 3.821 -1.147 -18.627 1.00 94.38 221 THR A O 1
ATOM 1756 N N . HIS A 1 222 ? 4.048 -0.588 -16.451 1.00 94.56 222 HIS A N 1
ATOM 1757 C CA . HIS A 1 222 ? 3.019 -1.435 -15.874 1.00 94.56 222 HIS A CA 1
ATOM 1758 C C . HIS A 1 222 ? 1.633 -0.852 -16.135 1.00 94.56 222 HIS A C 1
ATOM 1760 O O . HIS A 1 222 ? 1.442 0.372 -16.131 1.00 94.56 222 HIS A O 1
ATOM 1766 N N . ALA A 1 223 ? 0.657 -1.729 -16.355 1.00 95.12 223 ALA A N 1
ATOM 1767 C CA . ALA A 1 223 ? -0.723 -1.342 -16.648 1.00 95.12 223 ALA A CA 1
ATOM 1768 C C . ALA A 1 223 ? -1.377 -0.618 -15.467 1.00 95.12 223 ALA A C 1
ATOM 1770 O O . ALA A 1 223 ? -2.225 0.253 -15.665 1.00 95.12 223 ALA A O 1
ATOM 1771 N N . SER A 1 224 ? -0.952 -0.950 -14.246 1.00 97.00 224 SER A N 1
ATOM 1772 C CA . SER A 1 224 ? -1.397 -0.290 -13.027 1.00 97.00 224 SER A CA 1
ATOM 1773 C C . SER A 1 224 ? -0.415 -0.463 -11.869 1.00 97.00 224 SER A C 1
ATOM 1775 O O . SER A 1 224 ? 0.382 -1.399 -11.862 1.00 97.00 224 SER A O 1
ATOM 1777 N N . ALA A 1 225 ? -0.526 0.373 -10.836 1.00 97.44 225 ALA A N 1
ATOM 1778 C CA . ALA A 1 225 ? 0.259 0.252 -9.607 1.00 97.44 225 ALA A CA 1
ATOM 1779 C C . ALA A 1 225 ? 0.135 -1.140 -8.969 1.00 97.44 225 ALA A C 1
ATOM 1781 O O . ALA A 1 225 ? 1.131 -1.721 -8.549 1.00 97.44 225 ALA A O 1
ATOM 1782 N N . SER A 1 226 ? -1.070 -1.713 -8.944 1.00 97.25 226 SER A N 1
ATOM 1783 C CA . SER A 1 226 ? -1.286 -3.066 -8.427 1.00 97.25 226 SER A CA 1
ATOM 1784 C C . SER A 1 226 ? -0.624 -4.158 -9.266 1.00 97.25 226 SER A C 1
ATOM 1786 O O . SER A 1 226 ? -0.258 -5.187 -8.708 1.00 97.25 226 SER A O 1
ATOM 1788 N N . GLU A 1 227 ? -0.449 -3.949 -10.574 1.00 96.00 227 GLU A N 1
ATOM 1789 C CA . GLU A 1 227 ? 0.233 -4.914 -11.436 1.00 96.00 227 GLU A CA 1
ATOM 1790 C C . GLU A 1 227 ? 1.738 -4.840 -11.198 1.00 96.00 227 GLU A C 1
ATOM 1792 O O . GLU A 1 227 ? 2.322 -5.879 -10.929 1.00 96.00 227 GLU A O 1
ATOM 1797 N N . PHE A 1 228 ? 2.315 -3.635 -11.104 1.00 96.19 228 PHE A N 1
ATOM 1798 C CA . PHE A 1 228 ? 3.693 -3.446 -10.634 1.00 96.19 228 PHE A CA 1
ATOM 1799 C C . PHE A 1 228 ? 3.950 -4.155 -9.291 1.00 96.19 228 PHE A C 1
ATOM 1801 O O . PHE A 1 228 ? 4.894 -4.924 -9.160 1.00 96.19 228 PHE A O 1
ATOM 1808 N N . ILE A 1 229 ? 3.086 -3.951 -8.290 1.00 97.06 229 ILE A N 1
ATOM 1809 C CA . ILE A 1 229 ? 3.232 -4.598 -6.975 1.00 97.06 229 ILE A CA 1
ATOM 1810 C C . ILE A 1 229 ? 3.165 -6.128 -7.081 1.00 97.06 229 ILE A C 1
ATOM 1812 O O . ILE A 1 229 ? 3.976 -6.828 -6.472 1.00 97.06 229 ILE A O 1
ATOM 1816 N N . MET A 1 230 ? 2.188 -6.655 -7.823 1.00 96.38 230 MET A N 1
ATOM 1817 C CA . MET A 1 230 ? 2.039 -8.099 -8.024 1.00 96.38 230 MET A CA 1
ATOM 1818 C C . MET A 1 230 ? 3.258 -8.680 -8.736 1.00 96.38 230 MET A C 1
ATOM 1820 O O . MET A 1 230 ? 3.746 -9.727 -8.319 1.00 96.38 230 MET A O 1
ATOM 1824 N N . ASP A 1 231 ? 3.766 -7.991 -9.755 1.00 93.56 231 ASP A N 1
ATOM 1825 C CA . ASP A 1 231 ? 4.945 -8.382 -10.519 1.00 93.56 231 ASP A CA 1
ATOM 1826 C C . ASP A 1 231 ? 6.176 -8.469 -9.605 1.00 93.56 231 ASP A C 1
ATOM 1828 O O . ASP A 1 231 ? 6.771 -9.537 -9.469 1.00 93.56 231 ASP A O 1
ATOM 1832 N N . ILE A 1 232 ? 6.455 -7.429 -8.814 1.00 93.69 232 ILE A N 1
ATOM 1833 C CA . ILE A 1 232 ? 7.546 -7.445 -7.826 1.00 93.69 232 ILE A CA 1
ATOM 1834 C C . ILE A 1 232 ? 7.437 -8.634 -6.851 1.00 93.69 232 ILE A C 1
ATOM 1836 O O . ILE A 1 232 ? 8.436 -9.293 -6.551 1.00 93.69 232 ILE A O 1
ATOM 1840 N N . ILE A 1 233 ? 6.227 -8.957 -6.378 1.00 94.12 233 ILE A N 1
ATOM 1841 C CA . ILE A 1 233 ? 5.997 -10.123 -5.510 1.00 94.12 233 ILE A CA 1
ATOM 1842 C C . ILE A 1 233 ? 6.217 -11.446 -6.272 1.00 94.12 233 ILE A C 1
ATOM 1844 O O . ILE A 1 233 ? 6.723 -12.413 -5.697 1.00 94.12 233 ILE A O 1
ATOM 1848 N N . MET A 1 234 ? 5.844 -11.528 -7.552 1.00 90.69 234 MET A N 1
ATOM 1849 C CA . MET A 1 234 ? 5.980 -12.744 -8.365 1.00 90.69 234 MET A CA 1
ATOM 1850 C C . MET A 1 234 ? 7.426 -13.051 -8.757 1.00 90.69 234 MET A C 1
ATOM 1852 O O . MET A 1 234 ? 7.828 -14.217 -8.698 1.00 90.69 234 MET A O 1
ATOM 1856 N N . TRP A 1 235 ? 8.199 -12.035 -9.145 1.00 80.19 235 TRP A N 1
ATOM 1857 C CA . TRP A 1 235 ? 9.553 -12.205 -9.683 1.00 80.19 235 TRP A CA 1
ATOM 1858 C C . TRP A 1 235 ? 10.536 -12.787 -8.670 1.00 80.19 235 TRP A C 1
ATOM 1860 O O . TRP A 1 235 ? 11.530 -13.414 -9.047 1.00 80.19 235 TRP A O 1
ATOM 1870 N N . HIS A 1 236 ? 10.247 -12.667 -7.375 1.00 68.00 236 HIS A N 1
ATOM 1871 C CA . HIS A 1 236 ? 11.123 -13.216 -6.360 1.00 68.00 236 HIS A CA 1
ATOM 1872 C C . HIS A 1 236 ? 10.983 -14.756 -6.239 1.00 68.00 236 HIS A C 1
ATOM 1874 O O . HIS A 1 236 ? 9.905 -15.291 -5.910 1.00 68.00 236 HIS A O 1
ATOM 1880 N N . PRO A 1 237 ? 12.074 -15.530 -6.432 1.00 61.97 237 PRO A N 1
ATOM 1881 C CA . PRO A 1 237 ? 12.054 -16.963 -6.179 1.00 61.97 237 PRO A CA 1
ATOM 1882 C C . PRO A 1 237 ? 11.819 -17.181 -4.683 1.00 61.97 237 PRO A C 1
ATOM 1884 O O . PRO A 1 237 ? 12.618 -16.762 -3.851 1.00 61.97 237 PRO A O 1
ATOM 1887 N N . SER A 1 238 ? 10.710 -17.826 -4.323 1.00 55.22 238 SER A N 1
ATOM 1888 C CA . SER A 1 238 ? 10.352 -18.131 -2.939 1.00 55.22 238 SER A CA 1
ATOM 1889 C C . SER A 1 238 ? 11.538 -18.847 -2.313 1.00 55.22 238 SER A C 1
ATOM 1891 O O . SER A 1 238 ? 11.908 -19.931 -2.783 1.00 55.22 238 SER A O 1
ATOM 1893 N N . LEU A 1 239 ? 12.133 -18.259 -1.273 1.00 51.06 239 LEU A N 1
ATOM 1894 C CA . LEU A 1 239 ? 13.276 -18.853 -0.574 1.00 51.06 239 LEU A CA 1
ATOM 1895 C C . LEU A 1 239 ? 12.939 -20.264 -0.069 1.00 51.06 239 LEU A C 1
ATOM 1897 O O . LEU A 1 239 ? 13.801 -21.137 -0.078 1.00 51.06 239 LEU A O 1
ATOM 1901 N N . ALA A 1 240 ? 11.661 -20.517 0.238 1.00 47.12 240 ALA A N 1
ATOM 1902 C CA . ALA A 1 240 ? 11.133 -21.819 0.638 1.00 47.12 240 ALA A CA 1
ATOM 1903 C C . ALA A 1 240 ? 11.342 -22.956 -0.389 1.00 47.12 240 ALA A C 1
ATOM 1905 O O . ALA A 1 240 ? 11.303 -24.118 -0.004 1.00 47.12 240 ALA A O 1
ATOM 1906 N N . ASN A 1 241 ? 11.606 -22.653 -1.669 1.00 46.22 241 ASN A N 1
ATOM 1907 C CA . ASN A 1 241 ? 11.718 -23.661 -2.735 1.00 46.22 241 ASN A CA 1
ATOM 1908 C C . ASN A 1 241 ? 13.107 -23.738 -3.395 1.00 46.22 241 ASN A C 1
ATOM 1910 O O . ASN A 1 241 ? 13.287 -24.492 -4.352 1.00 46.22 241 ASN A O 1
ATOM 1914 N N . ARG A 1 242 ? 14.109 -22.981 -2.922 1.00 46.47 242 ARG A N 1
ATOM 1915 C CA . ARG A 1 242 ? 15.453 -22.960 -3.532 1.00 46.47 242 ARG A CA 1
ATOM 1916 C C . ARG A 1 242 ? 16.453 -23.776 -2.709 1.00 46.47 242 ARG A C 1
ATOM 1918 O O . ARG A 1 242 ? 17.381 -23.243 -2.108 1.00 46.47 242 ARG A O 1
ATOM 1925 N N . GLY A 1 243 ? 16.280 -25.097 -2.707 1.00 45.06 243 GLY A N 1
ATOM 1926 C CA . GLY A 1 243 ? 17.315 -26.022 -2.249 1.00 45.06 243 GLY A CA 1
ATOM 1927 C C . GLY A 1 243 ? 18.434 -26.116 -3.288 1.00 45.06 243 GLY A C 1
ATOM 1928 O O . GLY A 1 243 ? 18.201 -26.572 -4.404 1.00 45.06 243 GLY A O 1
ATOM 1929 N N . LYS A 1 244 ? 19.658 -25.690 -2.952 1.00 50.12 244 LYS A N 1
ATOM 1930 C CA . LYS A 1 244 ? 20.841 -26.044 -3.751 1.00 50.12 244 LYS A CA 1
ATOM 1931 C C . LYS A 1 244 ? 21.160 -27.511 -3.488 1.00 50.12 244 LYS A C 1
ATOM 1933 O O . LYS A 1 244 ? 21.675 -27.834 -2.422 1.00 50.12 244 LYS A O 1
ATOM 1938 N N . THR A 1 245 ? 20.878 -28.394 -4.439 1.00 45.97 245 THR A N 1
ATOM 1939 C CA . THR A 1 245 ? 21.433 -29.750 -4.414 1.00 45.97 245 THR A CA 1
ATOM 1940 C C . THR A 1 245 ? 22.915 -29.649 -4.788 1.00 45.97 245 THR A C 1
ATOM 1942 O O . THR A 1 245 ? 23.220 -29.141 -5.870 1.00 45.97 245 THR A O 1
ATOM 1945 N N . PRO A 1 246 ? 23.857 -30.060 -3.920 1.00 43.47 246 PRO A N 1
ATOM 1946 C CA . PRO A 1 246 ? 25.266 -30.097 -4.283 1.00 43.47 246 PRO A CA 1
ATOM 1947 C C . PRO A 1 246 ? 25.448 -31.035 -5.474 1.00 43.47 246 PRO A C 1
ATOM 1949 O O . PRO A 1 246 ? 24.967 -32.168 -5.450 1.00 43.47 246 PRO A O 1
ATOM 1952 N N . VAL A 1 247 ? 26.137 -30.569 -6.513 1.00 51.34 247 VAL A N 1
ATOM 1953 C CA . VAL A 1 247 ? 26.563 -31.446 -7.603 1.00 51.34 247 VAL A CA 1
ATOM 1954 C C . VAL A 1 247 ? 27.611 -32.387 -7.019 1.00 51.34 247 VAL A C 1
ATOM 1956 O O . VAL A 1 247 ? 28.712 -31.959 -6.677 1.00 51.34 247 VAL A O 1
ATOM 1959 N N . VAL A 1 248 ? 27.254 -33.658 -6.859 1.00 50.91 248 VAL A N 1
ATOM 1960 C CA . VAL A 1 248 ? 28.228 -34.711 -6.572 1.00 50.91 248 VAL A CA 1
ATOM 1961 C C . VAL A 1 248 ? 28.968 -34.965 -7.879 1.00 50.91 248 VAL A C 1
ATOM 1963 O O . VAL A 1 248 ? 28.356 -35.384 -8.861 1.00 50.91 248 VAL A O 1
ATOM 1966 N N . ALA A 1 249 ? 30.261 -34.647 -7.916 1.00 54.25 249 ALA A N 1
ATOM 1967 C CA . ALA A 1 249 ? 31.116 -35.053 -9.022 1.00 54.25 249 ALA A CA 1
ATOM 1968 C C . ALA A 1 249 ? 31.162 -36.590 -9.056 1.00 54.25 249 ALA A C 1
ATOM 1970 O O . ALA A 1 249 ? 31.466 -37.210 -8.035 1.00 54.25 249 ALA A O 1
ATOM 1971 N N . VAL A 1 250 ? 30.803 -37.171 -10.203 1.00 56.81 250 VAL A N 1
ATOM 1972 C CA . VAL A 1 250 ? 30.979 -38.599 -10.511 1.00 56.81 250 VAL A CA 1
ATOM 1973 C C . VAL A 1 250 ? 32.352 -38.796 -11.130 1.00 56.81 250 VAL A C 1
ATOM 1975 O O . VAL A 1 250 ? 32.694 -37.985 -12.021 1.00 56.81 250 VAL A O 1
#